Protein AF-A0A959VWS8-F1 (afdb_monomer_lite)

Foldseek 3Di:
DQLALQALLQDQAAPPDDPLLNVLSCVQNVDAFPDDQFQPNRVTDTPRGHRQLLGDPLDALLQQLDQQLPQPPVRDRRPPQDDNGGGSLLSRCVRGVDQEDEDAGQQNQQVVCVVVVHQQLQCLLVSCVSVCVSCVVSNHAYEYEQYAQADAPDNVCNVSRVVNSVNNRVSSVVSCVVVVGHYHDLRCLQCDPLADLSQCAPNRHAGDFPPCHNQGPDSNGDSVSNVRLCPQPPNRCSHSSVVVSVSVSVVSSVVVVVVD

Radius of gyration: 17.47 Å; chains: 1; bounding box: 43×46×44 Å

pLDDT: mean 89.31, std 10.95, range [35.38, 98.75]

Secondary structure (DSSP, 8-state):
-----TTTTTSPPPTTS-HHHHHHHHHHHHS--SSS-B-GGGSS--TTTB--TT--TT--TTGGGS-GGGS-TTS----TTS-TTS-HHHHHHHHH--SEEEE---HHHHHHHHHTT--TTTTHHHHHHHHHHHHHHTT-EEEEEPPPP---SSGGGHHHHHHHHHHHHHHHHHHHHHHT--EE-HHHHHSSTT-GGGGB-TTSSSBP-TT-TT----SS--HHHHHHTT--STTGGGSHHHHHHHHHHHHHHHHHHHT-

Sequence (260 aa):
MSANLYGLGCRPAPPELTPALNRVLRRFNSVRLRNPSGFPACGRSTSFSRRSAATKSGTWSSWSATPIAALGDQYWHPPEYCGIRETPLQCELRLIRPGFVFILAGTNDIDWDSSLGLSPGARAAERLRPVISQARSRGVVPVLSTIPPIHPADPERAGLFEEGVRRTNSRIFRLATERKVPLINLWRGLTGPGMINQGLSADGLHLGVAGAGEIMPSLDPDPSIFTLSTDFSAEALRHGANRRNLIFLKSLAVLDRASR

Structure (mmCIF, N/CA/C/O backbone):
data_AF-A0A959VWS8-F1
#
_entry.id   AF-A0A959VWS8-F1
#
loop_
_atom_site.group_PDB
_atom_site.id
_atom_site.type_symbol
_atom_site.label_atom_id
_atom_site.label_alt_id
_atom_site.label_comp_id
_atom_site.label_asym_id
_atom_site.label_entity_id
_atom_site.label_seq_id
_atom_site.pdbx_PDB_ins_code
_atom_site.Cartn_x
_atom_site.Cartn_y
_atom_site.Cartn_z
_atom_site.occupancy
_atom_site.B_iso_or_equiv
_atom_site.auth_seq_id
_atom_site.auth_comp_id
_atom_site.auth_asym_id
_atom_site.auth_atom_id
_atom_site.pdbx_PDB_model_num
ATOM 1 N N . MET A 1 1 ? 6.530 -5.927 -0.253 1.00 35.38 1 MET A N 1
ATOM 2 C CA . MET A 1 1 ? 6.883 -4.968 0.819 1.00 35.38 1 MET A CA 1
ATOM 3 C C . MET A 1 1 ? 5.802 -5.061 1.876 1.00 35.38 1 MET A C 1
ATOM 5 O O . MET A 1 1 ? 4.653 -5.280 1.498 1.00 35.38 1 MET A O 1
ATOM 9 N N . SER A 1 2 ? 6.115 -4.961 3.169 1.00 44.09 2 SER A N 1
ATOM 10 C CA . SER A 1 2 ? 5.030 -4.977 4.149 1.00 44.09 2 SER A CA 1
ATOM 11 C C . SER A 1 2 ? 4.289 -3.641 4.102 1.00 44.09 2 SER A C 1
ATOM 13 O O . SER A 1 2 ? 4.839 -2.618 4.466 1.00 44.09 2 SER A O 1
ATOM 15 N N . ALA A 1 3 ? 3.063 -3.605 3.574 1.00 51.62 3 ALA A N 1
ATOM 16 C CA . ALA A 1 3 ? 2.244 -2.389 3.481 1.00 51.62 3 ALA A CA 1
ATOM 17 C C . ALA A 1 3 ? 1.723 -1.940 4.862 1.00 51.62 3 ALA A C 1
ATOM 19 O O . ALA A 1 3 ? 0.569 -1.544 5.021 1.00 51.62 3 ALA A O 1
ATOM 20 N N . ASN A 1 4 ? 2.553 -2.043 5.892 1.00 65.12 4 ASN A N 1
ATOM 21 C CA . ASN A 1 4 ? 2.161 -1.783 7.259 1.00 65.12 4 ASN A CA 1
ATOM 22 C C . ASN A 1 4 ? 1.948 -0.280 7.435 1.00 65.12 4 ASN A C 1
ATOM 24 O O . ASN A 1 4 ? 2.666 0.550 6.878 1.00 65.12 4 ASN A O 1
ATOM 28 N N . LEU A 1 5 ? 0.887 0.092 8.143 1.00 75.50 5 LEU A N 1
ATOM 29 C CA . LEU A 1 5 ? 0.561 1.483 8.470 1.00 75.50 5 LEU A CA 1
ATOM 30 C C . LEU A 1 5 ? 1.348 1.876 9.719 1.00 75.50 5 LEU A C 1
ATOM 32 O O . LEU A 1 5 ? 0.757 2.196 10.746 1.00 75.50 5 LEU A O 1
ATOM 36 N N . TYR A 1 6 ? 2.672 1.730 9.613 1.00 69.00 6 TYR A N 1
ATOM 37 C CA . TYR A 1 6 ? 3.615 1.423 10.688 1.00 69.00 6 TYR A CA 1
ATOM 38 C C . TYR A 1 6 ? 3.293 2.094 12.035 1.00 69.00 6 TYR A C 1
ATOM 40 O O . TYR A 1 6 ? 3.277 1.413 13.052 1.00 69.00 6 TYR A O 1
ATOM 48 N N . GLY A 1 7 ? 2.961 3.383 12.075 1.00 76.19 7 GLY A N 1
ATOM 49 C CA . GLY A 1 7 ? 2.688 4.076 13.335 1.00 76.19 7 GLY A CA 1
ATOM 50 C C . GLY A 1 7 ? 1.269 4.066 13.899 1.00 76.19 7 GLY A C 1
ATOM 51 O O . GLY A 1 7 ? 1.112 4.270 15.103 1.00 76.19 7 GLY A O 1
ATOM 52 N N . LEU A 1 8 ? 0.225 3.846 13.088 1.00 86.12 8 LEU A N 1
ATOM 53 C CA . LEU A 1 8 ? -1.157 4.211 13.461 1.00 86.12 8 LEU A CA 1
ATOM 54 C C . LEU A 1 8 ? -1.669 3.502 14.734 1.00 86.12 8 LEU A C 1
ATOM 56 O O . LEU A 1 8 ? -2.507 4.045 15.447 1.00 86.12 8 LEU A O 1
ATOM 60 N N . GLY A 1 9 ? -1.175 2.300 15.039 1.00 81.81 9 GLY A N 1
ATOM 61 C CA . GLY A 1 9 ? -1.573 1.530 16.229 1.00 81.81 9 GLY A CA 1
ATOM 62 C C . GLY A 1 9 ? -0.535 1.482 17.340 1.00 81.81 9 GLY A C 1
ATOM 63 O O . GLY A 1 9 ? -0.796 0.893 18.385 1.00 81.81 9 GLY A O 1
ATOM 64 N N . CYS A 1 10 ? 0.642 2.049 17.096 1.00 82.44 10 CYS A N 1
ATOM 65 C CA . CYS A 1 10 ? 1.847 1.817 17.888 1.00 82.44 10 CYS A CA 1
ATOM 66 C C . CYS A 1 10 ? 2.205 2.997 18.785 1.00 82.44 10 CYS A C 1
ATOM 68 O O . CYS A 1 10 ? 2.905 2.831 19.782 1.00 82.44 10 CYS A O 1
ATOM 70 N N . ARG A 1 11 ? 1.723 4.190 18.432 1.00 83.56 11 ARG A N 1
ATOM 71 C CA . ARG A 1 11 ? 1.971 5.439 19.148 1.00 83.56 11 ARG A CA 1
ATOM 72 C C . ARG A 1 11 ? 0.650 6.157 19.441 1.00 83.56 11 ARG A C 1
ATOM 74 O O . ARG A 1 11 ? -0.373 5.826 18.831 1.00 83.56 11 ARG A O 1
ATOM 81 N N . PRO A 1 12 ? 0.633 7.105 20.395 1.00 82.69 12 PRO A N 1
ATOM 82 C CA . PRO A 1 12 ? -0.505 7.995 20.582 1.00 82.69 12 PRO A CA 1
ATOM 83 C C . PRO A 1 12 ? -0.904 8.683 19.274 1.00 82.69 12 PRO A C 1
ATOM 85 O O . PRO A 1 12 ? -0.083 8.867 18.378 1.00 82.69 12 PRO A O 1
ATOM 88 N N . ALA A 1 13 ? -2.177 9.067 19.177 1.00 83.12 13 ALA A N 1
ATOM 89 C CA . ALA A 1 13 ? -2.673 9.791 18.017 1.00 83.12 13 ALA A CA 1
ATOM 90 C C . ALA A 1 13 ? -1.871 11.095 17.817 1.00 83.12 13 ALA A C 1
ATOM 92 O O . ALA A 1 13 ? -1.727 11.8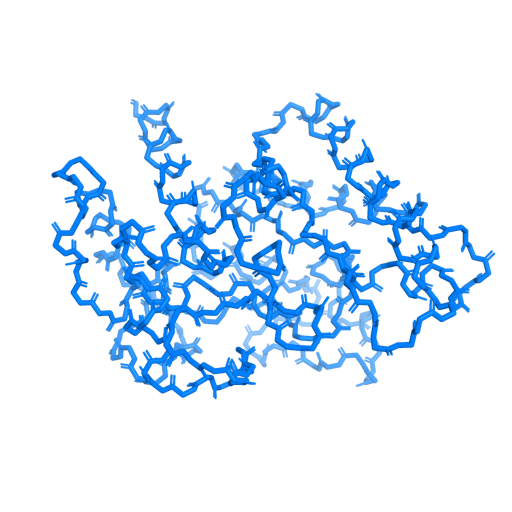43 18.787 1.00 83.12 13 ALA A O 1
ATOM 93 N N . PRO A 1 14 ? -1.400 11.384 16.592 1.00 85.12 14 PRO A N 1
ATOM 94 C CA . PRO A 1 14 ? -0.702 12.628 16.289 1.00 85.12 14 PRO A CA 1
ATOM 95 C C . PRO A 1 14 ? -1.570 13.850 16.619 1.00 85.12 14 PRO A C 1
ATOM 97 O O . PRO A 1 14 ? -2.785 13.806 16.369 1.00 85.12 14 PRO A O 1
ATOM 100 N N . PRO A 1 15 ? -0.990 14.929 17.170 1.00 87.69 15 PRO A N 1
ATOM 101 C CA . PRO A 1 15 ? -1.739 16.124 17.554 1.00 87.69 15 PRO A CA 1
ATOM 102 C C . PRO A 1 15 ? -2.399 16.831 16.359 1.00 87.69 15 PRO A C 1
ATOM 104 O O . PRO A 1 15 ? -3.416 17.498 16.528 1.00 87.69 15 PRO A O 1
ATOM 107 N N . GLU A 1 16 ? -1.889 16.637 15.142 1.00 92.56 16 GLU A N 1
ATOM 108 C CA . GLU A 1 16 ? -2.421 17.217 13.904 1.00 92.56 16 GLU A CA 1
ATOM 109 C C . GLU A 1 16 ? -3.715 16.532 13.430 1.00 92.56 16 GLU A C 1
ATOM 111 O O . GLU A 1 16 ? -4.382 17.003 12.501 1.00 92.56 16 GLU A O 1
ATOM 116 N N . LEU A 1 17 ? -4.101 15.398 14.032 1.00 92.62 17 LEU A N 1
ATOM 117 C CA . LEU A 1 17 ? -5.342 14.726 13.671 1.00 92.62 17 LEU A CA 1
ATOM 118 C C . LEU A 1 17 ? -6.563 15.506 14.145 1.00 92.62 17 LEU A C 1
ATOM 120 O O . LEU A 1 17 ? -6.756 15.775 15.330 1.00 92.62 17 LEU A O 1
ATOM 124 N N . THR A 1 18 ? -7.495 15.728 13.218 1.00 94.44 18 THR A N 1
ATOM 125 C CA . THR A 1 18 ? -8.809 16.262 13.573 1.00 94.44 18 THR A CA 1
ATOM 126 C C . THR A 1 18 ? -9.521 15.342 14.577 1.00 94.44 18 THR A C 1
ATOM 128 O O . THR A 1 18 ? -9.349 14.114 14.532 1.00 94.44 18 THR A O 1
ATOM 131 N N . PRO A 1 19 ? -10.410 15.880 15.435 1.00 94.75 19 PRO A N 1
ATOM 132 C CA . PRO A 1 19 ? -11.160 15.067 16.393 1.00 94.75 19 PRO A CA 1
ATOM 133 C C . PRO A 1 19 ? -11.917 13.898 15.746 1.00 94.75 19 PRO A C 1
ATOM 135 O O . PRO A 1 19 ? -12.037 12.826 16.340 1.00 94.75 19 PRO A O 1
ATOM 138 N N . ALA A 1 20 ? -12.403 14.077 14.513 1.00 93.19 20 ALA A N 1
ATOM 139 C CA . ALA A 1 20 ? -13.095 13.035 13.760 1.00 93.19 20 ALA A CA 1
ATOM 140 C C . ALA A 1 20 ? -12.170 11.872 13.368 1.00 93.19 20 ALA A C 1
ATOM 142 O O . ALA A 1 20 ? -12.524 10.716 13.603 1.00 93.19 20 ALA A O 1
ATOM 143 N N . LEU A 1 21 ? -10.983 12.158 12.822 1.00 95.19 21 LEU A N 1
ATOM 144 C CA . LEU A 1 21 ? -10.019 11.117 12.449 1.00 95.19 21 LEU A CA 1
ATOM 145 C C . LEU A 1 21 ? -9.450 10.413 13.682 1.00 95.19 21 LEU A C 1
ATOM 147 O O . LEU A 1 21 ? -9.314 9.192 13.682 1.00 95.19 21 LEU A O 1
ATOM 151 N N . ASN A 1 22 ? -9.206 11.157 14.763 1.00 94.19 22 ASN A N 1
ATOM 152 C CA . ASN A 1 22 ? -8.741 10.588 16.024 1.00 94.19 22 ASN A CA 1
ATOM 153 C C . ASN A 1 22 ? -9.777 9.612 16.629 1.00 94.19 22 ASN A C 1
ATOM 155 O O . ASN A 1 22 ? -9.418 8.547 17.127 1.00 94.19 22 ASN A O 1
ATOM 159 N N . ARG A 1 23 ? -11.086 9.897 16.519 1.00 93.75 23 ARG A N 1
ATOM 160 C CA . ARG A 1 23 ? -12.138 8.937 16.920 1.00 93.75 23 ARG A CA 1
ATOM 161 C C . ARG A 1 23 ? -12.096 7.641 16.108 1.00 93.75 23 ARG A C 1
ATOM 163 O O . ARG A 1 23 ? -12.226 6.569 16.695 1.00 93.75 23 ARG A O 1
ATOM 170 N N . VAL A 1 24 ? -11.907 7.728 14.789 1.00 93.81 24 VAL A N 1
ATOM 171 C CA . VAL A 1 24 ? -11.783 6.546 13.914 1.00 93.81 24 VAL A CA 1
ATOM 172 C C . VAL A 1 24 ? -10.551 5.734 14.299 1.00 93.81 24 VAL A C 1
ATOM 174 O O . VAL A 1 24 ? -10.660 4.529 14.521 1.00 93.81 24 VAL A O 1
ATOM 177 N N . LEU A 1 25 ? -9.405 6.397 14.470 1.00 92.31 25 LEU A N 1
ATOM 178 C CA . LEU A 1 25 ? -8.166 5.758 14.904 1.00 92.31 25 LEU A CA 1
ATOM 179 C C . LEU A 1 25 ? -8.364 4.992 16.219 1.00 92.31 25 LEU A C 1
ATOM 181 O O . LEU A 1 25 ? -8.101 3.793 16.278 1.00 92.31 25 LEU A O 1
ATOM 185 N N . ARG A 1 26 ? -8.917 5.648 17.249 1.00 91.88 26 ARG A N 1
ATOM 186 C CA . ARG A 1 26 ? -9.190 5.014 18.549 1.00 91.88 26 ARG A CA 1
ATOM 187 C C . ARG A 1 26 ? -10.141 3.826 18.445 1.00 91.88 26 ARG A C 1
ATOM 189 O O . ARG A 1 26 ? -9.890 2.813 19.089 1.00 91.88 26 ARG A O 1
ATOM 196 N N . ARG A 1 27 ? -11.203 3.925 17.639 1.00 91.31 27 ARG A N 1
ATOM 197 C CA . ARG A 1 27 ? -12.171 2.833 17.443 1.00 91.31 27 ARG A CA 1
ATOM 198 C C . ARG A 1 27 ? -11.506 1.585 16.862 1.00 91.31 27 ARG A C 1
ATOM 200 O O . ARG A 1 27 ? -11.693 0.497 17.388 1.00 91.31 27 ARG A O 1
ATOM 207 N N . PHE A 1 28 ? -10.732 1.724 15.788 1.00 90.50 28 PHE A N 1
ATOM 208 C CA . PHE A 1 28 ? -10.085 0.567 15.155 1.00 90.50 28 PHE A CA 1
ATOM 209 C C . PHE A 1 28 ? -8.870 0.056 15.947 1.00 90.50 28 PHE A C 1
ATOM 211 O O . PHE A 1 28 ? -8.494 -1.109 15.799 1.00 90.50 28 PHE A O 1
ATOM 218 N N . ASN A 1 29 ? -8.294 0.891 16.819 1.00 88.44 29 ASN A N 1
ATOM 219 C CA . ASN A 1 29 ? -7.209 0.508 17.723 1.00 88.44 29 ASN A CA 1
ATOM 220 C C . ASN A 1 29 ? -7.696 -0.105 19.056 1.00 88.44 29 ASN A C 1
ATOM 222 O O . ASN A 1 29 ? -6.900 -0.707 19.771 1.00 88.44 29 ASN A O 1
ATOM 226 N N . SER A 1 30 ? -8.979 0.025 19.421 1.00 88.62 30 SER A N 1
ATOM 227 C CA . SER A 1 30 ? -9.509 -0.540 20.675 1.00 88.62 30 SER A CA 1
ATOM 228 C C . SER A 1 30 ? -9.792 -2.044 20.592 1.00 88.62 30 SER A C 1
ATOM 230 O O . SER A 1 30 ? -9.821 -2.723 21.621 1.00 88.62 30 SER A O 1
ATOM 232 N N . VAL A 1 31 ? -9.961 -2.580 19.380 1.00 87.19 31 VAL A N 1
ATOM 233 C CA . VAL A 1 31 ? -10.186 -4.010 19.148 1.00 87.19 31 VAL A CA 1
ATOM 234 C C . VAL A 1 31 ? -8.867 -4.766 19.294 1.00 87.19 31 VAL A C 1
ATOM 236 O O . VAL A 1 31 ? -7.977 -4.668 18.447 1.00 87.19 31 VAL A O 1
ATOM 239 N N . ARG A 1 32 ? -8.749 -5.547 20.373 1.00 82.56 32 ARG A N 1
ATOM 240 C CA . ARG A 1 32 ? -7.619 -6.459 20.586 1.00 82.56 32 ARG A CA 1
ATOM 241 C C . ARG A 1 32 ? -7.792 -7.704 19.723 1.00 82.56 32 ARG A C 1
ATOM 243 O O . ARG A 1 32 ? -8.800 -8.398 19.838 1.00 82.56 32 ARG A O 1
ATOM 250 N N . LEU A 1 33 ? -6.795 -8.001 18.897 1.00 82.50 33 LEU A N 1
ATOM 251 C CA . LEU A 1 33 ? -6.781 -9.193 18.053 1.00 82.50 33 LEU A CA 1
ATOM 252 C C . LEU A 1 33 ? -5.963 -10.299 18.735 1.00 82.50 33 LEU A C 1
ATOM 254 O O . LEU A 1 33 ? -4.868 -10.055 19.240 1.00 82.50 33 LEU A O 1
ATOM 258 N N . ARG A 1 34 ? -6.504 -11.522 18.774 1.00 67.25 34 ARG A N 1
ATOM 259 C CA . ARG A 1 34 ? -5.834 -12.702 19.344 1.00 67.25 34 ARG A CA 1
ATOM 260 C C . ARG A 1 34 ? -4.959 -13.365 18.268 1.00 67.25 34 ARG A C 1
ATOM 262 O O . ARG A 1 34 ? -5.485 -14.177 17.522 1.00 67.25 34 ARG A O 1
ATOM 269 N N . ASN A 1 35 ? -3.685 -12.969 18.143 1.00 57.50 35 ASN A N 1
ATOM 270 C CA . ASN A 1 35 ? -2.548 -13.772 17.633 1.00 57.50 35 ASN A CA 1
ATOM 271 C C . ASN A 1 35 ? -1.265 -12.923 17.441 1.00 57.50 35 ASN A C 1
ATOM 273 O O . ASN A 1 35 ? -1.359 -11.701 17.284 1.00 57.50 35 ASN A O 1
ATOM 277 N N . PRO A 1 36 ? -0.065 -13.549 17.482 1.00 56.09 36 PRO A N 1
ATOM 278 C CA . PRO A 1 36 ? 1.136 -12.948 18.079 1.00 56.09 36 PRO A CA 1
ATOM 279 C C . PRO A 1 36 ? 2.084 -12.211 17.129 1.00 56.09 36 PRO A C 1
ATOM 281 O O . PRO A 1 36 ? 3.072 -11.652 17.592 1.00 56.09 36 PRO A O 1
ATOM 284 N N . SER A 1 37 ? 1.820 -12.140 15.826 1.00 65.19 37 SER A N 1
ATOM 285 C CA . SER A 1 37 ? 2.705 -11.403 14.908 1.00 65.19 37 SER A CA 1
ATOM 286 C C . SER A 1 37 ? 2.392 -9.901 14.923 1.00 65.19 37 SER A C 1
ATOM 288 O O . SER A 1 37 ? 2.120 -9.280 13.904 1.00 65.19 37 SER A O 1
ATOM 290 N N . GLY A 1 38 ? 2.399 -9.302 16.115 1.00 72.06 38 GLY A N 1
ATOM 291 C CA . GLY A 1 38 ? 2.445 -7.855 16.286 1.00 72.06 38 GLY A CA 1
ATOM 292 C C . GLY A 1 38 ? 3.839 -7.314 15.981 1.00 72.06 38 GLY A C 1
ATOM 293 O O . GLY A 1 38 ? 4.826 -8.050 15.951 1.00 72.06 38 GLY A O 1
ATOM 294 N N . PHE A 1 39 ? 3.946 -6.011 15.775 1.00 75.00 39 PHE A N 1
ATOM 295 C CA . PHE A 1 39 ? 5.240 -5.350 15.908 1.00 75.00 39 PHE A CA 1
ATOM 296 C C . PHE A 1 39 ? 5.613 -5.291 17.398 1.00 75.00 39 PHE A C 1
ATOM 298 O O . PHE A 1 39 ? 4.841 -4.706 18.165 1.00 75.00 39 PHE A O 1
ATOM 305 N N . PRO A 1 40 ? 6.760 -5.859 17.831 1.00 73.69 40 PRO A N 1
ATOM 306 C CA . PRO A 1 40 ? 7.126 -5.906 19.250 1.00 73.69 40 PRO A CA 1
ATOM 307 C C . PRO A 1 40 ? 7.068 -4.537 19.939 1.00 73.69 40 PRO A C 1
ATOM 309 O O . PRO A 1 40 ? 6.546 -4.412 21.044 1.00 73.69 40 PRO A O 1
ATOM 312 N N . ALA A 1 41 ? 7.493 -3.481 19.240 1.00 76.25 41 ALA A N 1
ATOM 313 C CA . ALA A 1 41 ? 7.509 -2.118 19.764 1.00 76.25 41 ALA A CA 1
ATOM 314 C C . ALA A 1 41 ? 6.119 -1.492 20.008 1.00 76.25 41 ALA A C 1
ATOM 316 O O . ALA A 1 41 ? 6.035 -0.429 20.616 1.00 76.25 41 ALA A O 1
ATOM 317 N N . CYS A 1 42 ? 5.030 -2.108 19.535 1.00 79.19 42 CYS A N 1
ATOM 318 C CA . CYS A 1 42 ? 3.680 -1.543 19.634 1.00 79.19 42 CYS A CA 1
ATOM 319 C C . CYS A 1 42 ? 2.910 -2.022 20.873 1.00 79.19 42 CYS A C 1
ATOM 321 O O . CYS A 1 42 ? 1.817 -1.525 21.138 1.00 79.19 42 CYS A O 1
ATOM 323 N N . GLY A 1 43 ? 3.440 -3.003 21.619 1.00 75.31 43 GLY A N 1
ATOM 324 C CA . GLY A 1 43 ? 2.897 -3.515 22.888 1.00 75.31 43 GLY A CA 1
ATOM 325 C C . GLY A 1 43 ? 1.516 -4.194 22.825 1.00 75.31 43 GLY A C 1
ATOM 326 O O . GLY A 1 43 ? 1.151 -4.940 23.732 1.00 75.31 43 GLY A O 1
ATOM 327 N N . ARG A 1 44 ? 0.720 -3.957 21.775 1.00 79.25 44 ARG A N 1
ATOM 328 C CA . ARG A 1 44 ? -0.611 -4.532 21.537 1.00 79.25 44 ARG A CA 1
ATOM 329 C C . ARG A 1 44 ? -0.798 -4.815 20.052 1.00 79.25 44 ARG A C 1
ATOM 331 O O . ARG A 1 44 ? -0.404 -4.002 19.222 1.00 79.25 44 ARG A O 1
ATOM 338 N N . SER A 1 45 ? -1.457 -5.927 19.728 1.00 83.38 45 SER A N 1
ATOM 339 C CA . SER A 1 45 ? -1.844 -6.293 18.358 1.00 83.38 45 SER A CA 1
ATOM 340 C C . SER A 1 45 ? -3.269 -5.813 18.054 1.00 83.38 45 SER A C 1
ATOM 342 O O . SER A 1 45 ? -4.233 -6.233 18.704 1.00 83.38 45 SER A O 1
ATOM 344 N N . THR A 1 46 ? -3.397 -4.902 17.091 1.00 87.31 46 THR A N 1
ATOM 345 C CA . THR A 1 46 ? -4.656 -4.272 16.660 1.00 87.31 46 THR A CA 1
ATOM 346 C C . THR A 1 46 ? -4.751 -4.262 15.135 1.00 87.31 46 THR A C 1
ATOM 348 O O . THR A 1 46 ? -3.894 -4.808 14.437 1.00 87.31 46 THR A O 1
ATOM 351 N N . SER A 1 47 ? -5.776 -3.613 14.576 1.00 86.62 47 SER A N 1
ATOM 352 C CA . SER A 1 47 ? -5.885 -3.451 13.121 1.00 86.62 47 SER A CA 1
ATOM 353 C C . SER A 1 47 ? -4.729 -2.667 12.485 1.00 86.62 47 SER A C 1
ATOM 355 O O . SER A 1 47 ? -4.544 -2.754 11.274 1.00 86.62 47 SER A O 1
ATOM 357 N N . PHE A 1 48 ? -3.954 -1.926 13.283 1.00 87.06 48 PHE A N 1
ATOM 358 C CA . PHE A 1 48 ? -2.872 -1.061 12.810 1.00 87.06 48 PHE A CA 1
ATOM 359 C C . PHE A 1 48 ? -1.467 -1.520 13.212 1.00 87.06 48 PHE A C 1
ATOM 361 O O . PHE A 1 48 ? -0.495 -1.035 12.644 1.00 87.06 48 PHE A O 1
ATOM 368 N N . SER A 1 49 ? -1.344 -2.425 14.182 1.00 83.00 49 SER A N 1
ATOM 369 C CA . SER A 1 49 ? -0.057 -2.828 14.772 1.00 83.00 49 SER A CA 1
ATOM 370 C C . SER A 1 49 ? 0.276 -4.314 14.582 1.00 83.00 49 SER A C 1
ATOM 372 O O . SER A 1 49 ? 1.216 -4.824 15.199 1.00 83.00 49 SER A O 1
ATOM 374 N N . ARG A 1 50 ? -0.481 -5.018 13.730 1.00 83.00 50 ARG A N 1
ATOM 375 C CA . ARG A 1 50 ? -0.226 -6.417 13.360 1.00 83.00 50 ARG A CA 1
ATOM 376 C C . ARG A 1 50 ? 0.542 -6.522 12.042 1.00 83.00 50 ARG A C 1
ATOM 378 O O . ARG A 1 50 ? 0.356 -5.712 11.136 1.00 83.00 50 ARG A O 1
ATOM 385 N N . ARG A 1 51 ? 1.300 -7.602 11.897 1.00 82.94 51 ARG A N 1
ATOM 386 C CA . ARG A 1 51 ? 1.828 -8.094 10.625 1.00 82.94 51 ARG A CA 1
ATOM 387 C C . ARG A 1 51 ? 0.767 -8.986 9.997 1.00 82.94 51 ARG A C 1
ATOM 389 O O . ARG A 1 51 ? 0.455 -10.049 10.520 1.00 82.94 51 ARG A O 1
ATOM 396 N N . SER A 1 52 ? 0.174 -8.508 8.911 1.00 86.62 52 SER A N 1
ATOM 397 C CA . SER A 1 52 ? -0.825 -9.268 8.156 1.00 86.62 52 SER A CA 1
ATOM 398 C C . SER A 1 52 ? -0.217 -10.563 7.614 1.00 86.62 52 SER A C 1
ATOM 400 O O . SER A 1 52 ? 0.820 -10.511 6.950 1.00 86.62 52 SER A O 1
ATOM 402 N N . ALA A 1 53 ? -0.887 -11.699 7.824 1.00 87.25 53 ALA A N 1
ATOM 403 C CA . ALA A 1 53 ? -0.501 -12.973 7.213 1.00 87.25 53 ALA A CA 1
ATOM 404 C C . ALA A 1 53 ? -0.560 -12.903 5.678 1.00 87.25 53 ALA A C 1
ATOM 406 O O . ALA A 1 53 ? 0.188 -13.587 4.987 1.00 87.25 53 ALA A O 1
ATOM 407 N N . ALA A 1 54 ? -1.398 -12.011 5.142 1.00 89.69 54 ALA A N 1
ATOM 408 C CA . ALA A 1 54 ? -1.571 -11.769 3.714 1.00 89.69 54 ALA A CA 1
ATOM 409 C C . ALA A 1 54 ? -0.527 -10.813 3.106 1.00 89.69 54 ALA A C 1
ATOM 411 O O . ALA A 1 54 ? -0.650 -10.439 1.940 1.00 89.69 54 ALA A O 1
ATOM 412 N N . THR A 1 55 ? 0.488 -10.405 3.873 1.00 85.94 55 THR A N 1
ATOM 413 C CA . THR A 1 55 ? 1.476 -9.414 3.444 1.00 85.94 55 THR A CA 1
ATOM 414 C C . THR A 1 55 ? 2.900 -9.933 3.640 1.00 85.94 55 THR A C 1
ATOM 416 O O . THR A 1 55 ? 3.326 -10.202 4.760 1.00 85.94 55 THR A O 1
ATOM 419 N N . LYS A 1 56 ? 3.689 -9.971 2.560 1.00 83.06 56 LYS A N 1
ATOM 420 C CA . LYS A 1 56 ? 5.098 -10.389 2.588 1.00 83.06 56 LYS A CA 1
ATOM 421 C C . LYS A 1 56 ? 5.974 -9.456 1.743 1.00 83.06 56 LYS A C 1
ATOM 423 O O . LYS A 1 56 ? 5.521 -8.816 0.790 1.00 83.06 56 LYS A O 1
ATOM 428 N N . SER A 1 57 ? 7.242 -9.294 2.131 1.00 80.44 57 SER A N 1
ATOM 429 C CA . SER A 1 57 ? 8.195 -8.553 1.297 1.00 80.44 57 SER A CA 1
ATOM 430 C C . SER A 1 57 ? 8.600 -9.352 0.057 1.00 80.44 57 SER A C 1
ATOM 432 O O . SER A 1 57 ? 8.623 -10.574 0.111 1.00 80.44 57 SER A O 1
ATOM 434 N N . GLY A 1 58 ? 8.879 -8.669 -1.056 1.00 82.25 58 GLY A N 1
ATOM 435 C CA . GLY A 1 58 ? 9.320 -9.313 -2.302 1.00 82.25 58 GLY A CA 1
ATOM 436 C C . GLY A 1 58 ? 8.287 -10.165 -3.058 1.00 82.25 58 GLY A C 1
ATOM 437 O O . GLY A 1 58 ? 8.608 -10.671 -4.122 1.00 82.25 58 GLY A O 1
ATOM 438 N N . THR A 1 59 ? 7.053 -10.320 -2.571 1.00 87.38 59 THR A N 1
ATOM 439 C CA . THR A 1 59 ? 6.045 -11.155 -3.247 1.00 87.38 59 THR A CA 1
ATOM 440 C C . THR A 1 59 ? 5.222 -10.380 -4.278 1.00 87.38 59 THR A C 1
ATOM 442 O O . THR A 1 59 ? 5.114 -9.152 -4.220 1.00 87.38 59 THR A O 1
ATOM 445 N N . TRP A 1 60 ? 4.654 -11.101 -5.241 1.00 90.56 60 TRP A 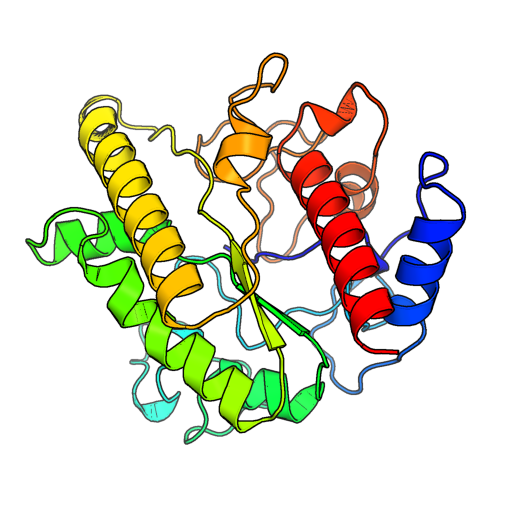N 1
ATOM 446 C CA . TRP A 1 60 ? 3.772 -10.583 -6.292 1.00 90.56 60 TRP A CA 1
ATOM 447 C C . TRP A 1 60 ? 2.298 -10.554 -5.857 1.00 90.56 60 TRP A C 1
ATOM 449 O O . TRP A 1 60 ? 1.915 -11.173 -4.861 1.00 90.56 60 TRP A O 1
ATOM 459 N N . SER A 1 61 ? 1.435 -9.872 -6.618 1.00 92.50 61 SER A N 1
ATOM 460 C CA . SER A 1 61 ? 0.039 -9.617 -6.218 1.00 92.50 61 SER A CA 1
ATOM 461 C C . SER A 1 61 ? -0.796 -10.873 -5.953 1.00 92.50 61 SER A C 1
ATOM 463 O O . SER A 1 61 ? -1.615 -10.879 -5.032 1.00 92.50 61 SER A O 1
ATOM 465 N N . SER A 1 62 ? -0.599 -11.945 -6.728 1.00 92.12 62 SER A N 1
ATOM 466 C CA . SER A 1 62 ? -1.352 -13.194 -6.542 1.00 92.12 62 SER A CA 1
ATOM 467 C C . SER A 1 62 ? -0.898 -14.030 -5.343 1.00 92.12 62 SER A C 1
ATOM 469 O O . SER A 1 62 ? -1.674 -14.876 -4.916 1.00 92.12 62 SER A O 1
ATOM 471 N N . TRP A 1 63 ? 0.274 -13.772 -4.741 1.00 92.56 63 TRP A N 1
ATOM 472 C CA . TRP A 1 63 ? 0.805 -14.566 -3.620 1.00 92.56 63 TRP A CA 1
ATOM 473 C C . TRP A 1 63 ? -0.203 -14.715 -2.475 1.00 92.56 63 TRP A C 1
ATOM 475 O O . TRP A 1 63 ? -0.449 -15.818 -1.999 1.00 92.56 63 TRP A O 1
ATOM 485 N N . SER A 1 64 ? -0.865 -13.618 -2.091 1.00 92.12 64 SER A N 1
ATOM 486 C CA . SER A 1 64 ? -1.851 -13.621 -0.998 1.00 92.12 64 SER A CA 1
ATOM 487 C C . SER A 1 64 ? -3.082 -14.492 -1.279 1.00 92.12 64 SER A C 1
ATOM 489 O O . SER A 1 64 ? -3.759 -14.921 -0.348 1.00 92.12 64 SER A O 1
ATOM 491 N N . ALA A 1 65 ? -3.366 -14.762 -2.554 1.00 94.19 65 ALA A N 1
ATOM 492 C CA . ALA A 1 65 ? -4.504 -15.543 -3.016 1.00 94.19 65 ALA A CA 1
ATOM 493 C C . ALA A 1 65 ? -4.120 -16.948 -3.513 1.00 94.19 65 ALA A C 1
ATOM 495 O O . ALA A 1 65 ? -5.022 -17.702 -3.884 1.00 94.19 65 ALA A O 1
ATOM 496 N N . THR A 1 66 ? -2.835 -17.309 -3.510 1.00 91.94 66 THR A N 1
ATOM 497 C CA . THR A 1 66 ? -2.356 -18.652 -3.855 1.00 91.94 66 THR A CA 1
ATOM 498 C C . THR A 1 66 ? -2.435 -19.559 -2.622 1.00 91.94 66 THR A C 1
ATOM 500 O O . THR A 1 66 ? -2.030 -19.129 -1.539 1.00 91.94 66 THR A O 1
ATOM 503 N N . PRO A 1 67 ? -2.970 -20.793 -2.733 1.00 91.12 67 PRO A N 1
ATOM 504 C CA . PRO A 1 67 ? -2.972 -21.741 -1.622 1.00 91.12 67 PRO A CA 1
ATOM 505 C C . PRO A 1 67 ? -1.559 -21.999 -1.113 1.00 91.12 67 PRO A C 1
ATOM 507 O O . PRO A 1 67 ? -0.632 -22.115 -1.910 1.00 91.12 67 PRO A O 1
ATOM 510 N N . ILE A 1 68 ? -1.404 -22.134 0.200 1.00 89.00 68 ILE A N 1
ATOM 511 C CA . ILE A 1 68 ? -0.095 -22.300 0.836 1.00 89.00 68 ILE A CA 1
ATOM 512 C C . ILE A 1 68 ? 0.643 -23.531 0.299 1.00 89.00 68 ILE A C 1
ATOM 514 O O . ILE A 1 68 ? 1.814 -23.429 -0.036 1.00 89.00 68 ILE A O 1
ATOM 518 N N . ALA A 1 69 ? -0.051 -24.653 0.107 1.00 87.75 69 ALA A N 1
ATOM 519 C CA . ALA A 1 69 ? 0.518 -25.863 -0.491 1.00 87.75 69 ALA A CA 1
ATOM 520 C C . ALA A 1 69 ? 0.965 -25.701 -1.961 1.00 87.75 69 ALA A C 1
ATOM 522 O O . ALA A 1 69 ? 1.661 -26.565 -2.481 1.00 87.75 69 ALA A O 1
ATOM 523 N N . ALA A 1 70 ? 0.541 -24.633 -2.644 1.00 88.12 70 ALA A N 1
ATOM 524 C CA . ALA A 1 70 ? 0.959 -24.298 -4.008 1.00 88.12 70 ALA A CA 1
ATOM 525 C C . ALA A 1 70 ? 2.042 -23.204 -4.045 1.00 88.12 70 ALA A C 1
ATOM 527 O O . ALA A 1 70 ? 2.544 -22.865 -5.118 1.00 88.12 70 ALA A O 1
ATOM 528 N N . LEU A 1 71 ? 2.397 -22.629 -2.892 1.00 84.81 71 LEU A N 1
ATOM 529 C CA . LEU A 1 71 ? 3.582 -21.797 -2.754 1.00 84.81 71 LEU A CA 1
ATOM 530 C C . LEU A 1 71 ? 4.775 -22.749 -2.604 1.00 84.81 71 LEU A C 1
ATOM 532 O O . LEU A 1 71 ? 4.878 -23.447 -1.603 1.00 84.81 71 LEU A O 1
ATOM 536 N N . GLY A 1 72 ? 5.644 -22.821 -3.616 1.00 70.69 72 GLY A N 1
ATOM 537 C CA . GLY A 1 72 ? 6.887 -23.596 -3.513 1.00 70.69 72 GLY A CA 1
ATOM 538 C C . GLY A 1 72 ? 7.784 -23.099 -2.371 1.00 70.69 72 GLY A C 1
ATOM 539 O O . GLY A 1 72 ? 7.658 -21.949 -1.949 1.00 70.69 72 GLY A O 1
ATOM 540 N N . ASP A 1 73 ? 8.717 -23.935 -1.910 1.00 66.44 73 ASP A N 1
ATOM 541 C CA . ASP A 1 73 ? 9.595 -23.640 -0.761 1.00 66.44 73 ASP A CA 1
ATOM 542 C C . ASP A 1 73 ? 10.425 -22.358 -0.952 1.00 66.44 73 ASP A C 1
ATOM 544 O O . ASP A 1 73 ? 10.690 -21.624 0.001 1.00 66.44 73 ASP A O 1
ATOM 548 N N . GLN A 1 74 ? 10.754 -22.011 -2.205 1.00 58.50 74 GLN A N 1
ATOM 549 C CA . GLN A 1 74 ? 11.425 -20.749 -2.541 1.00 58.50 74 GLN A CA 1
ATOM 550 C C . GLN A 1 74 ? 10.574 -19.487 -2.288 1.00 58.50 74 GLN A C 1
ATOM 552 O O . GLN A 1 74 ? 11.084 -18.367 -2.349 1.00 58.50 74 GLN A O 1
ATOM 557 N N . TYR A 1 75 ? 9.272 -19.632 -2.024 1.00 59.44 75 TYR A N 1
ATOM 558 C CA . TYR A 1 75 ? 8.316 -18.535 -1.883 1.00 59.44 75 TYR A CA 1
ATOM 559 C C . TYR A 1 75 ? 7.834 -18.393 -0.442 1.00 59.44 75 TYR A C 1
ATOM 561 O O . TYR A 1 75 ? 6.643 -18.485 -0.165 1.00 59.44 75 TYR A O 1
ATOM 569 N N . TRP A 1 76 ? 8.796 -18.109 0.443 1.00 65.56 76 TRP A N 1
ATOM 570 C CA . TRP A 1 76 ? 8.649 -17.654 1.829 1.00 65.56 76 TRP A CA 1
ATOM 571 C C . TRP A 1 76 ? 7.435 -18.218 2.570 1.00 65.56 76 TRP A C 1
ATOM 573 O O . TRP A 1 76 ? 6.344 -17.643 2.492 1.00 65.56 76 TRP A O 1
ATOM 583 N N . HIS A 1 77 ? 7.664 -19.274 3.355 1.00 61.84 77 HIS A N 1
ATOM 584 C CA . HIS A 1 77 ? 6.623 -19.941 4.128 1.00 61.84 77 HIS A CA 1
ATOM 585 C C . HIS A 1 77 ? 5.680 -18.933 4.824 1.00 61.84 77 HIS A C 1
ATOM 587 O O . HIS A 1 77 ? 6.141 -18.022 5.530 1.00 61.84 77 HIS A O 1
ATOM 593 N N . PRO A 1 78 ? 4.362 -19.047 4.586 1.00 65.06 78 PRO A N 1
ATOM 594 C CA . PRO A 1 78 ? 3.353 -18.277 5.302 1.00 65.06 78 PRO A CA 1
ATOM 595 C C . PRO A 1 78 ? 3.441 -18.603 6.797 1.00 65.06 78 PRO A C 1
ATOM 597 O O . PRO A 1 78 ? 4.020 -19.627 7.165 1.00 65.06 78 PRO A O 1
ATOM 600 N N . PRO A 1 79 ? 2.887 -17.756 7.678 1.00 71.31 79 PRO A N 1
ATOM 601 C CA . PRO A 1 79 ? 3.006 -17.995 9.108 1.00 71.31 79 PRO A CA 1
ATOM 602 C C . PRO A 1 79 ? 2.496 -19.391 9.496 1.00 71.31 79 PRO A C 1
ATOM 604 O O . PRO A 1 79 ? 1.441 -19.802 9.021 1.00 71.31 79 PRO A O 1
ATOM 607 N N . GLU A 1 80 ? 3.206 -20.091 10.386 1.00 76.94 80 GLU A N 1
ATOM 608 C CA . GLU A 1 80 ? 2.926 -21.492 10.773 1.00 76.94 80 GLU A CA 1
ATOM 609 C C . GLU A 1 80 ? 1.500 -21.722 11.302 1.00 76.94 80 GLU A C 1
ATOM 611 O O . GLU A 1 80 ? 0.966 -22.825 11.251 1.00 76.94 80 GLU A O 1
ATOM 616 N N . TYR A 1 81 ? 0.848 -20.663 11.785 1.00 83.00 81 TYR A N 1
ATOM 617 C CA . TYR A 1 81 ? -0.543 -20.687 12.236 1.00 83.00 81 TYR A CA 1
ATOM 618 C C . TYR A 1 81 ? -1.578 -20.684 11.093 1.00 83.00 81 TYR A C 1
ATOM 620 O O . TYR A 1 81 ? -2.789 -20.673 11.357 1.00 83.00 81 TYR A O 1
ATOM 628 N N . CYS A 1 82 ? -1.126 -20.637 9.838 1.00 87.38 82 CYS A N 1
ATOM 629 C CA . CYS A 1 82 ? -1.965 -20.757 8.659 1.00 87.38 82 CYS A CA 1
ATOM 630 C C . CYS A 1 82 ? -1.981 -22.204 8.143 1.00 87.38 82 CYS A C 1
ATOM 632 O O . CYS A 1 82 ? -0.943 -22.841 7.988 1.00 87.38 82 CYS A O 1
ATOM 634 N N . GLY A 1 83 ? -3.165 -22.736 7.851 1.00 87.56 83 GLY A N 1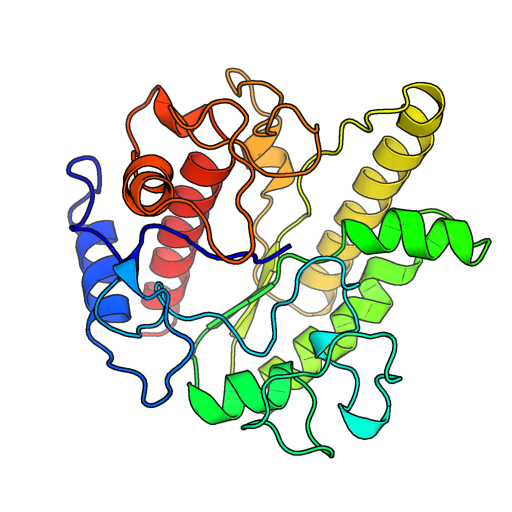
ATOM 635 C CA . GLY A 1 83 ? -3.320 -24.090 7.322 1.00 87.56 83 GLY A CA 1
ATOM 636 C C . GLY A 1 83 ? -2.808 -24.219 5.883 1.00 87.56 83 GLY A C 1
ATOM 637 O O . GLY A 1 83 ? -3.045 -23.358 5.045 1.00 87.56 83 GLY A O 1
ATOM 638 N N . ILE A 1 84 ? -2.191 -25.348 5.532 1.00 86.00 84 ILE A N 1
ATOM 639 C CA . ILE A 1 84 ? -1.598 -25.539 4.193 1.00 86.00 84 ILE A CA 1
ATOM 640 C C . ILE A 1 84 ? -2.605 -25.450 3.028 1.00 86.00 84 ILE A C 1
ATOM 642 O O . ILE A 1 84 ? -2.224 -25.204 1.886 1.00 86.00 84 ILE A O 1
ATOM 646 N N . ARG A 1 85 ? -3.900 -25.662 3.299 1.00 89.12 85 ARG A N 1
ATOM 647 C CA . ARG A 1 85 ? -4.973 -25.591 2.293 1.00 89.12 85 ARG A CA 1
ATOM 648 C C . ARG A 1 85 ? -5.606 -24.204 2.164 1.00 89.12 85 ARG A C 1
ATOM 650 O O . ARG A 1 85 ? -6.340 -23.986 1.206 1.00 89.12 85 ARG A O 1
ATOM 657 N N . GLU A 1 86 ? -5.372 -23.291 3.109 1.00 91.56 86 GLU A N 1
ATOM 658 C CA . GLU A 1 86 ? -5.826 -21.904 2.965 1.00 91.56 86 GLU A CA 1
ATOM 659 C C . GLU A 1 86 ? -4.820 -21.084 2.151 1.00 91.56 86 GLU A C 1
ATOM 661 O O . GLU A 1 86 ? -3.688 -21.499 1.922 1.00 91.56 86 GLU A O 1
ATOM 666 N N . THR A 1 87 ? -5.253 -19.925 1.666 1.00 93.25 87 THR A N 1
ATOM 667 C CA . THR A 1 87 ? -4.370 -18.874 1.150 1.00 93.25 87 THR A CA 1
ATOM 668 C C . THR A 1 87 ? -3.928 -17.965 2.305 1.00 93.25 87 THR A C 1
ATOM 670 O O . THR A 1 87 ? -4.644 -17.867 3.312 1.00 93.25 87 THR A O 1
ATOM 673 N N . PRO A 1 88 ? -2.808 -17.227 2.185 1.00 92.25 88 PRO A N 1
ATOM 674 C CA . PRO A 1 88 ? -2.419 -16.242 3.196 1.00 92.25 88 PRO A CA 1
ATOM 675 C C . PRO A 1 88 ? -3.523 -15.209 3.498 1.00 92.25 88 PRO A C 1
ATOM 677 O O . PRO A 1 88 ? -3.727 -14.818 4.649 1.00 92.25 88 PRO A O 1
ATOM 680 N N . LEU A 1 89 ? -4.299 -14.809 2.484 1.00 94.19 89 LEU A N 1
ATOM 681 C CA . LEU A 1 89 ? -5.459 -13.933 2.652 1.00 94.19 89 LEU A CA 1
ATOM 682 C C . LEU A 1 89 ? -6.601 -14.612 3.410 1.00 94.19 89 LEU A C 1
ATOM 684 O O . LEU A 1 89 ? -7.176 -14.003 4.307 1.00 94.19 89 LEU A O 1
ATOM 688 N N . GLN A 1 90 ? -6.941 -15.859 3.089 1.00 95.06 90 GLN A N 1
ATOM 689 C CA . GLN A 1 90 ? -7.971 -16.599 3.823 1.00 95.06 90 GLN A CA 1
ATOM 690 C C . GLN A 1 90 ? -7.602 -16.766 5.301 1.00 95.06 90 GLN A C 1
ATOM 692 O O . GLN A 1 90 ? -8.475 -16.584 6.153 1.00 95.06 90 GLN A O 1
ATOM 697 N N . CYS A 1 91 ? -6.324 -17.025 5.592 1.00 92.50 91 CYS A N 1
ATOM 698 C CA . CYS A 1 91 ? -5.791 -17.064 6.950 1.00 92.50 91 CYS A CA 1
ATOM 699 C C . CYS A 1 91 ? -6.017 -15.727 7.674 1.00 92.50 91 CYS A C 1
ATOM 701 O O . CYS A 1 91 ? -6.661 -15.692 8.723 1.00 92.50 91 CYS A O 1
ATOM 703 N N . GLU A 1 92 ? -5.586 -14.607 7.084 1.00 91.75 92 GLU A N 1
ATOM 704 C CA . GLU A 1 92 ? -5.766 -13.269 7.666 1.00 91.75 92 GLU A CA 1
ATOM 705 C C . GLU A 1 92 ? -7.249 -12.953 7.930 1.00 91.75 92 GLU A C 1
ATOM 707 O O . GLU A 1 92 ? -7.627 -12.551 9.034 1.00 91.75 92 GLU A O 1
ATOM 712 N N . LEU A 1 93 ? -8.117 -13.189 6.940 1.00 93.69 93 LEU A N 1
ATOM 713 C CA . LEU A 1 93 ? -9.555 -12.929 7.049 1.00 93.69 93 LEU A CA 1
ATOM 714 C C . LEU A 1 93 ? -10.217 -13.786 8.137 1.00 93.69 93 LEU A C 1
ATOM 716 O O . LEU A 1 93 ? -11.097 -13.296 8.849 1.00 93.69 93 LEU A O 1
ATOM 720 N N . ARG A 1 94 ? -9.788 -15.044 8.297 1.00 92.50 94 ARG A N 1
ATOM 721 C CA . ARG A 1 94 ? -10.240 -15.942 9.370 1.00 92.50 94 ARG A CA 1
ATOM 722 C C . ARG A 1 94 ? -9.811 -15.432 10.744 1.00 92.50 94 ARG A C 1
ATOM 724 O O . ARG A 1 94 ? -10.618 -15.467 11.670 1.00 92.50 94 ARG A O 1
ATOM 731 N N . LEU A 1 95 ? -8.569 -14.964 10.873 1.00 88.00 95 LEU A N 1
ATOM 732 C CA . LEU A 1 95 ? -7.996 -14.530 12.148 1.00 88.00 95 LEU A CA 1
ATOM 733 C C . LEU A 1 95 ? -8.650 -13.258 12.689 1.00 88.00 95 LEU A C 1
ATOM 735 O O . LEU A 1 95 ? -8.933 -13.181 13.884 1.00 88.00 95 LEU A O 1
ATOM 739 N N . ILE A 1 96 ? -8.889 -12.264 11.831 1.00 89.81 96 ILE A N 1
ATOM 740 C CA . ILE A 1 96 ? -9.270 -10.923 12.305 1.00 89.81 96 ILE A CA 1
ATOM 741 C C . ILE A 1 96 ? -10.699 -10.515 11.945 1.00 89.81 96 ILE A C 1
ATOM 743 O O . ILE A 1 96 ? -11.191 -9.545 12.514 1.00 89.81 96 ILE A O 1
ATOM 747 N N . ARG A 1 97 ? -11.353 -11.225 11.011 1.00 92.19 97 ARG A N 1
ATOM 748 C CA . ARG A 1 97 ? -12.717 -10.944 10.518 1.00 92.19 97 ARG A CA 1
ATOM 749 C C . ARG A 1 97 ? -12.961 -9.443 10.261 1.00 92.19 97 ARG A C 1
ATOM 751 O O . ARG A 1 97 ? -13.813 -8.837 10.912 1.00 92.19 97 ARG A O 1
ATOM 758 N N . PRO A 1 98 ? -12.180 -8.810 9.368 1.00 93.06 98 PRO A N 1
ATOM 759 C CA . PRO A 1 98 ? -12.208 -7.362 9.212 1.00 93.06 98 PRO A CA 1
ATOM 760 C C . PRO A 1 98 ? -13.447 -6.912 8.425 1.00 93.06 98 PRO A C 1
ATOM 762 O O . PRO A 1 98 ? -13.927 -7.638 7.564 1.00 93.06 98 PRO A O 1
ATOM 765 N N . GLY A 1 99 ? -13.925 -5.683 8.646 1.00 94.56 99 GLY A N 1
ATOM 766 C CA . GLY A 1 99 ? -14.952 -5.080 7.776 1.00 94.56 99 GLY A CA 1
ATOM 767 C C . GLY A 1 99 ? -14.398 -4.605 6.424 1.00 94.56 99 GLY A C 1
ATOM 768 O O . GLY A 1 99 ? -15.086 -4.648 5.406 1.00 94.56 99 GLY A O 1
ATOM 769 N N . PHE A 1 100 ? -13.123 -4.205 6.400 1.00 95.88 100 PHE A N 1
ATOM 770 C CA . PHE A 1 100 ? -12.435 -3.664 5.226 1.00 95.88 100 PHE A CA 1
ATOM 771 C C . PHE A 1 100 ? -11.059 -4.309 5.060 1.00 95.88 100 PHE A C 1
ATOM 773 O O . PHE A 1 100 ? -10.363 -4.538 6.050 1.00 95.88 100 PHE A O 1
ATOM 780 N N . VAL A 1 101 ? -10.627 -4.526 3.817 1.00 95.06 101 VAL A N 1
ATOM 781 C CA . VAL A 1 101 ? -9.241 -4.902 3.496 1.00 95.06 101 VAL A CA 1
ATOM 782 C C . VAL A 1 101 ? -8.676 -3.939 2.462 1.00 95.06 101 VAL A C 1
ATOM 784 O O . VAL A 1 101 ? -9.249 -3.757 1.393 1.00 95.06 101 VAL A O 1
ATOM 787 N N . PHE A 1 102 ? -7.549 -3.309 2.782 1.00 95.69 102 PHE A N 1
ATOM 788 C CA . PHE A 1 102 ? -6.873 -2.380 1.882 1.00 95.69 102 PHE A CA 1
ATOM 789 C C . PHE A 1 102 ? -5.764 -3.114 1.140 1.00 95.69 102 PHE A C 1
ATOM 791 O O . PHE A 1 102 ? -4.904 -3.741 1.756 1.00 95.69 102 PHE A O 1
ATOM 798 N N . ILE A 1 103 ? -5.801 -3.042 -0.185 1.00 96.00 103 ILE A N 1
ATOM 799 C CA . ILE A 1 103 ? -4.978 -3.843 -1.083 1.00 96.00 103 ILE A CA 1
ATOM 800 C C . ILE A 1 103 ? -4.092 -2.892 -1.882 1.00 96.00 103 ILE A C 1
ATOM 802 O O . ILE A 1 103 ? -4.556 -2.188 -2.780 1.00 96.00 103 ILE A O 1
ATOM 806 N N . LEU A 1 104 ? -2.806 -2.893 -1.546 1.00 95.25 104 LEU A N 1
ATOM 807 C CA . LEU A 1 104 ? -1.745 -2.232 -2.294 1.00 95.25 104 LEU A CA 1
ATOM 808 C C . LEU A 1 104 ? -0.754 -3.306 -2.744 1.00 95.25 104 LEU A C 1
ATOM 810 O O . LEU A 1 104 ? 0.085 -3.746 -1.961 1.00 95.25 104 LEU A O 1
ATOM 814 N N . ALA A 1 105 ? -0.884 -3.749 -3.989 1.00 94.31 105 ALA A N 1
ATOM 815 C CA . ALA A 1 105 ? -0.009 -4.741 -4.599 1.00 94.31 105 ALA A CA 1
ATOM 816 C C . ALA A 1 105 ? 0.084 -4.479 -6.110 1.00 94.31 105 ALA A C 1
ATOM 818 O O . ALA A 1 105 ? -0.831 -3.894 -6.692 1.00 94.31 105 ALA A O 1
ATOM 819 N N . GLY A 1 106 ? 1.208 -4.857 -6.721 1.00 94.44 106 GLY A N 1
ATOM 820 C CA . GLY A 1 106 ? 1.464 -4.630 -8.148 1.00 94.44 106 GLY A CA 1
ATOM 821 C C . GLY A 1 106 ? 2.902 -4.223 -8.467 1.00 94.44 106 GLY A C 1
ATOM 822 O O . GLY A 1 106 ? 3.369 -4.462 -9.570 1.00 94.44 106 GLY A O 1
ATOM 823 N N . THR A 1 107 ? 3.624 -3.634 -7.511 1.00 94.19 107 THR A N 1
ATOM 824 C CA . THR A 1 107 ? 4.984 -3.110 -7.729 1.00 94.19 107 THR A CA 1
ATOM 825 C C . THR A 1 107 ? 5.944 -4.196 -8.223 1.00 94.19 107 THR A C 1
ATOM 827 O O . THR A 1 107 ? 6.584 -4.032 -9.253 1.00 94.19 107 THR A O 1
ATOM 830 N N . ASN A 1 108 ? 5.976 -5.343 -7.541 1.00 93.12 108 ASN A N 1
ATOM 831 C CA . ASN A 1 108 ? 6.847 -6.466 -7.906 1.00 93.12 108 ASN A CA 1
ATOM 832 C C . ASN A 1 108 ? 6.369 -7.216 -9.160 1.00 93.12 108 ASN A C 1
ATOM 834 O O . ASN A 1 108 ? 7.139 -7.944 -9.777 1.00 93.12 108 ASN A O 1
ATOM 838 N N . ASP A 1 109 ? 5.098 -7.054 -9.545 1.00 95.56 109 ASP A N 1
ATOM 839 C CA . ASP A 1 109 ? 4.546 -7.700 -10.737 1.00 95.56 109 ASP A CA 1
ATOM 840 C C . ASP A 1 109 ? 5.144 -7.144 -12.033 1.00 95.56 109 ASP A C 1
ATOM 842 O O . ASP A 1 109 ? 5.107 -7.834 -13.043 1.00 95.56 109 ASP A O 1
ATOM 846 N N . ILE A 1 110 ? 5.692 -5.924 -12.016 1.00 96.50 110 ILE A N 1
ATOM 847 C CA . ILE A 1 110 ? 6.345 -5.296 -13.174 1.00 96.50 110 ILE A CA 1
ATOM 848 C C . ILE A 1 110 ? 7.580 -6.095 -13.599 1.00 96.50 110 ILE A C 1
ATOM 850 O O . ILE A 1 110 ? 7.685 -6.517 -14.753 1.00 96.50 110 ILE A O 1
ATOM 854 N N . ASP A 1 111 ? 8.474 -6.352 -12.648 1.00 93.19 111 ASP A N 1
ATOM 855 C CA . ASP A 1 111 ? 9.679 -7.142 -12.889 1.00 93.19 111 ASP A CA 1
ATOM 856 C C . ASP A 1 111 ? 9.353 -8.608 -13.121 1.00 93.19 111 ASP A C 1
ATOM 858 O O . ASP A 1 111 ? 9.951 -9.242 -13.987 1.00 93.19 111 ASP A O 1
ATOM 862 N N . TRP A 1 112 ? 8.361 -9.137 -12.402 1.00 94.00 112 TRP A N 1
ATOM 863 C CA . TRP A 1 112 ? 7.935 -10.513 -12.607 1.00 94.00 112 TRP A CA 1
ATOM 864 C C . TRP A 1 112 ? 7.296 -10.737 -13.981 1.00 94.00 112 TRP A C 1
ATOM 866 O O . TRP A 1 112 ? 7.552 -11.753 -14.612 1.00 94.00 112 TRP A O 1
ATOM 876 N N . ASP A 1 113 ? 6.496 -9.796 -14.487 1.00 96.56 113 ASP A N 1
ATOM 877 C CA . ASP A 1 113 ? 5.983 -9.872 -15.858 1.00 96.56 113 ASP A CA 1
ATOM 878 C C . ASP A 1 113 ? 7.139 -9.872 -16.861 1.00 96.56 113 ASP A C 1
ATOM 880 O O . ASP A 1 113 ? 7.179 -10.721 -17.751 1.00 96.56 113 ASP A O 1
ATOM 884 N N . SER A 1 114 ? 8.115 -8.986 -16.666 1.00 93.75 114 SER A N 1
ATOM 885 C CA . SER A 1 114 ? 9.277 -8.870 -17.550 1.00 93.75 114 SER A CA 1
ATOM 886 C C . SER A 1 114 ? 10.112 -10.154 -17.578 1.00 93.75 114 SER A C 1
ATOM 888 O O . SER A 1 114 ? 10.490 -10.614 -18.653 1.00 93.75 114 SER A O 1
ATOM 890 N N . SER A 1 115 ? 10.345 -10.786 -16.421 1.00 93.50 115 SER A N 1
ATOM 891 C CA . SER A 1 115 ? 11.096 -12.048 -16.344 1.00 93.50 115 SER A CA 1
ATOM 892 C C . SER A 1 115 ? 10.364 -13.240 -16.966 1.00 93.50 115 SER A C 1
ATOM 894 O O . SER A 1 115 ? 10.994 -14.235 -17.313 1.00 93.50 115 SER A O 1
ATOM 896 N N . LEU A 1 116 ? 9.047 -13.130 -17.156 1.00 94.69 116 LEU A N 1
ATOM 897 C CA . LEU A 1 116 ? 8.220 -14.106 -17.865 1.00 94.69 116 LEU A CA 1
ATOM 898 C C . LEU A 1 116 ? 8.063 -13.787 -19.364 1.00 94.69 116 LEU A C 1
ATOM 900 O O . LEU A 1 116 ? 7.261 -14.433 -20.039 1.00 94.69 116 LEU A O 1
ATOM 904 N N . GLY A 1 117 ? 8.769 -12.779 -19.892 1.00 96.25 117 GLY A N 1
ATOM 905 C CA . GLY A 1 117 ? 8.618 -12.321 -21.279 1.00 96.25 117 GLY A CA 1
ATOM 906 C C . GLY A 1 117 ? 7.280 -11.625 -21.556 1.00 96.25 117 GLY A C 1
ATOM 907 O O . GLY A 1 117 ? 6.876 -11.476 -22.709 1.00 96.25 117 GLY A O 1
ATOM 908 N N . LEU A 1 118 ? 6.563 -11.212 -20.509 1.00 97.12 118 LEU A N 1
ATOM 909 C CA . LEU A 1 118 ? 5.308 -10.480 -20.608 1.00 97.12 118 LEU A CA 1
ATOM 910 C C . LEU A 1 118 ? 5.569 -8.978 -20.556 1.00 97.12 118 LEU A C 1
ATOM 912 O O . LEU A 1 118 ? 6.524 -8.497 -19.949 1.00 97.12 118 LEU A O 1
ATOM 916 N N . SER A 1 119 ? 4.658 -8.201 -21.137 1.00 97.69 119 SER A N 1
ATOM 917 C CA . SER A 1 119 ? 4.746 -6.751 -21.022 1.00 97.69 119 SER A CA 1
ATOM 918 C C . SER A 1 119 ? 4.555 -6.317 -19.548 1.00 97.69 119 SER A C 1
ATOM 920 O O . SER A 1 119 ? 3.574 -6.732 -18.925 1.00 97.69 119 SER A O 1
ATOM 922 N N . PRO A 1 120 ? 5.404 -5.429 -18.996 1.00 97.56 120 PRO A N 1
ATOM 923 C CA . PRO A 1 120 ? 5.339 -4.946 -17.611 1.00 97.56 120 PRO A CA 1
ATOM 924 C C . PRO A 1 120 ? 3.936 -4.570 -17.112 1.00 97.56 120 PRO A C 1
ATOM 926 O O . PRO A 1 120 ? 3.269 -3.716 -17.702 1.00 97.56 120 PRO A O 1
ATOM 929 N N . GLY A 1 121 ? 3.456 -5.184 -16.031 1.00 97.19 121 GLY A N 1
ATOM 930 C CA . GLY A 1 121 ? 2.140 -4.886 -15.458 1.00 97.19 121 GLY A CA 1
ATOM 931 C C . GLY A 1 121 ? 0.950 -5.388 -16.287 1.00 97.19 121 GLY A C 1
ATOM 932 O O . GLY A 1 121 ? -0.190 -4.981 -16.043 1.00 97.19 121 GLY A O 1
ATOM 933 N N . ALA A 1 122 ? 1.159 -6.251 -17.287 1.00 96.88 122 ALA A N 1
ATOM 934 C CA . ALA A 1 122 ? 0.090 -6.803 -18.119 1.00 96.88 122 ALA A CA 1
ATOM 935 C C . ALA A 1 122 ? -0.906 -7.655 -17.319 1.00 96.88 122 ALA A C 1
ATOM 937 O O . ALA A 1 122 ? -2.092 -7.693 -17.662 1.00 96.88 122 ALA A O 1
ATOM 938 N N . ARG A 1 123 ? -0.461 -8.307 -16.240 1.00 97.12 123 ARG A N 1
ATOM 939 C CA . ARG A 1 123 ? -1.283 -9.269 -15.483 1.00 97.12 123 ARG A CA 1
ATOM 940 C C . ARG A 1 123 ? -1.868 -8.706 -14.186 1.00 97.12 123 ARG A C 1
ATOM 942 O O . ARG A 1 123 ? -2.553 -9.431 -13.468 1.00 97.12 123 ARG A O 1
ATOM 949 N N . ALA A 1 124 ? -1.692 -7.411 -13.907 1.00 97.06 124 ALA A N 1
ATOM 950 C CA . ALA A 1 124 ? -2.128 -6.786 -12.651 1.00 97.06 124 ALA A CA 1
ATOM 951 C C . ALA A 1 124 ? -3.608 -7.056 -12.305 1.00 97.06 124 ALA A C 1
ATOM 953 O O . ALA A 1 124 ? -3.925 -7.532 -11.214 1.00 97.06 124 ALA A O 1
ATOM 954 N N . ALA A 1 125 ? -4.529 -6.815 -13.248 1.00 97.31 125 ALA A N 1
ATOM 955 C CA . ALA A 1 125 ? -5.959 -7.026 -13.005 1.00 97.31 125 ALA A CA 1
ATOM 956 C C . ALA A 1 125 ? -6.330 -8.505 -12.819 1.00 97.31 125 ALA A C 1
ATOM 958 O O . ALA A 1 125 ? -7.254 -8.818 -12.071 1.00 97.31 125 ALA A O 1
ATOM 959 N N . GLU A 1 126 ? -5.634 -9.414 -13.500 1.00 97.62 126 GLU A N 1
ATOM 960 C CA . GLU A 1 126 ? -5.847 -10.850 -13.344 1.00 97.62 126 GLU A CA 1
ATOM 961 C C . GLU A 1 126 ? -5.408 -11.315 -11.959 1.00 97.62 126 GLU A C 1
ATOM 963 O O . GLU A 1 126 ? -6.181 -11.963 -11.262 1.00 97.62 126 GLU A O 1
ATOM 968 N N . ARG A 1 127 ? -4.209 -10.917 -11.522 1.00 97.00 127 ARG A N 1
ATOM 969 C CA . ARG A 1 127 ? -3.641 -11.341 -10.238 1.00 97.00 127 ARG A CA 1
ATOM 970 C C . ARG A 1 127 ? -4.382 -10.769 -9.029 1.00 97.00 127 ARG A C 1
ATOM 972 O O . ARG A 1 127 ? -4.460 -11.432 -8.000 1.00 97.00 127 ARG A O 1
ATOM 979 N N . LEU A 1 128 ? -4.975 -9.579 -9.150 1.00 98.19 128 LEU A N 1
ATOM 980 C CA . LEU A 1 128 ? -5.759 -8.952 -8.075 1.00 98.19 128 LEU A CA 1
ATOM 981 C C . LEU A 1 128 ? -7.221 -9.428 -8.011 1.00 98.19 128 LEU A C 1
ATOM 983 O O . LEU A 1 128 ? -7.883 -9.285 -6.981 1.00 98.19 128 LEU A O 1
ATOM 987 N N . ARG A 1 129 ? -7.756 -10.014 -9.087 1.00 98.31 129 ARG A N 1
ATOM 988 C CA . ARG A 1 129 ? -9.157 -10.463 -9.149 1.00 98.31 129 ARG A CA 1
ATOM 989 C C . ARG A 1 129 ? -9.482 -11.578 -8.135 1.00 98.31 129 ARG A C 1
ATOM 991 O O . ARG A 1 129 ? -10.532 -11.470 -7.487 1.00 98.31 129 ARG A O 1
ATOM 998 N N . PRO A 1 130 ? -8.622 -12.594 -7.916 1.00 97.94 130 PRO A N 1
ATOM 999 C CA . PRO A 1 130 ? -8.793 -13.563 -6.835 1.00 97.94 130 PRO A CA 1
ATOM 1000 C C . PRO A 1 130 ? -8.751 -12.932 -5.440 1.00 97.94 130 PRO A C 1
ATOM 1002 O O . PRO A 1 130 ? -9.585 -13.280 -4.610 1.00 97.94 130 PRO A O 1
ATOM 1005 N N . VAL A 1 131 ? -7.864 -11.959 -5.199 1.00 97.81 131 VAL A N 1
ATOM 1006 C CA . VAL A 1 131 ? -7.742 -11.244 -3.909 1.00 97.81 131 VAL A CA 1
ATOM 1007 C C . VAL A 1 131 ? -9.070 -10.568 -3.541 1.00 97.81 131 VAL A C 1
ATOM 1009 O O . VAL A 1 131 ? -9.609 -10.772 -2.454 1.00 97.81 131 VAL A O 1
ATOM 1012 N N . ILE A 1 132 ? -9.663 -9.831 -4.489 1.00 98.44 132 ILE A N 1
ATOM 1013 C CA . ILE A 1 132 ? -10.981 -9.190 -4.326 1.00 98.44 132 ILE A CA 1
ATOM 1014 C C . ILE A 1 132 ? -12.075 -10.233 -4.068 1.00 98.44 132 ILE A C 1
ATOM 1016 O O . ILE A 1 132 ? -12.934 -10.037 -3.208 1.00 98.44 132 ILE A O 1
ATOM 1020 N N . SER A 1 133 ? -12.066 -11.328 -4.831 1.00 98.25 133 SER A N 1
ATOM 1021 C CA . SER A 1 133 ? -13.105 -12.361 -4.753 1.00 98.25 133 SER A CA 1
ATOM 1022 C C . SER A 1 133 ? -13.063 -13.096 -3.409 1.00 98.25 133 SER A C 1
ATOM 1024 O O . SER A 1 133 ? -14.108 -13.297 -2.793 1.00 98.25 133 SER A O 1
ATOM 1026 N N . GLN A 1 134 ? -11.867 -13.410 -2.903 1.00 97.75 134 GLN A N 1
ATOM 1027 C CA . GLN A 1 134 ? -11.681 -14.024 -1.588 1.00 97.75 134 GLN A CA 1
ATOM 1028 C C . GLN A 1 134 ? -12.146 -13.100 -0.455 1.00 97.75 134 GLN A C 1
ATOM 1030 O O . GLN A 1 134 ? -12.894 -13.554 0.410 1.00 97.75 134 GLN A O 1
ATOM 1035 N N . ALA A 1 135 ? -11.803 -11.806 -0.488 1.00 97.94 135 ALA A N 1
ATOM 1036 C CA . ALA A 1 135 ? -12.300 -10.838 0.497 1.00 97.94 135 ALA A CA 1
ATOM 1037 C C . ALA A 1 135 ? -13.838 -10.781 0.523 1.00 97.94 135 ALA A C 1
ATOM 1039 O O . ALA A 1 135 ? -14.460 -10.946 1.574 1.00 97.94 135 ALA A O 1
ATOM 1040 N N . ARG A 1 136 ? -14.461 -10.651 -0.654 1.00 98.06 136 ARG A N 1
ATOM 1041 C CA . ARG A 1 136 ? -15.925 -10.597 -0.785 1.00 98.06 136 ARG A CA 1
ATOM 1042 C C . ARG A 1 136 ? -16.623 -11.865 -0.325 1.00 98.06 136 ARG A C 1
ATOM 1044 O O . ARG A 1 136 ? -17.666 -11.770 0.310 1.00 98.06 136 ARG A O 1
ATOM 1051 N N . SER A 1 137 ? -16.038 -13.035 -0.587 1.00 97.44 137 SER A N 1
ATOM 1052 C CA . SER A 1 137 ? -16.595 -14.318 -0.133 1.00 97.44 137 SER A CA 1
ATOM 1053 C C . SER A 1 137 ? -16.726 -14.421 1.395 1.00 97.44 137 SER A C 1
ATOM 1055 O O . SER A 1 137 ? -17.458 -15.267 1.894 1.00 97.44 137 SER A O 1
ATOM 1057 N N . ARG A 1 138 ? -16.039 -13.546 2.145 1.00 96.94 138 ARG A N 1
ATOM 1058 C CA . ARG A 1 138 ? -16.101 -13.442 3.609 1.00 96.94 138 ARG A CA 1
ATOM 1059 C C . ARG A 1 138 ? -16.883 -12.216 4.099 1.00 96.94 138 ARG A C 1
ATOM 1061 O O . ARG A 1 138 ? -16.776 -11.868 5.269 1.00 96.94 138 ARG A O 1
ATOM 1068 N N . GLY A 1 139 ? -17.632 -11.547 3.219 1.00 96.50 139 GLY A N 1
ATOM 1069 C CA . GLY A 1 139 ? -18.384 -10.330 3.547 1.00 96.50 139 GLY A CA 1
ATOM 1070 C C . GLY A 1 139 ? -17.507 -9.097 3.793 1.00 96.50 139 GLY A C 1
ATOM 1071 O O . GLY A 1 139 ? -17.991 -8.099 4.316 1.00 96.50 139 GLY A O 1
ATOM 1072 N N . VAL A 1 140 ? -16.223 -9.148 3.426 1.00 97.75 140 VAL A N 1
ATOM 1073 C CA . VAL A 1 140 ? -15.276 -8.043 3.621 1.00 97.75 140 VAL A CA 1
ATOM 1074 C C . VAL A 1 140 ? -15.292 -7.129 2.405 1.00 97.75 140 VAL A C 1
ATOM 1076 O O . VAL A 1 140 ? -15.306 -7.604 1.267 1.00 97.75 140 VAL A O 1
ATOM 1079 N N . VAL A 1 141 ? -15.244 -5.815 2.629 1.00 98.00 141 VAL A N 1
ATOM 1080 C CA . VAL A 1 141 ? -15.155 -4.815 1.558 1.00 98.00 141 VAL A CA 1
ATOM 1081 C C . VAL A 1 141 ? -13.684 -4.613 1.157 1.00 98.00 141 VAL A C 1
ATOM 1083 O O . VAL A 1 141 ? -12.911 -4.045 1.936 1.00 98.00 141 VAL A O 1
ATOM 1086 N N . PRO A 1 142 ? -13.254 -5.053 -0.043 1.00 97.94 142 PRO A N 1
ATOM 1087 C CA . PRO A 1 142 ? -11.913 -4.768 -0.535 1.00 97.94 142 PRO A CA 1
ATOM 1088 C C . PRO A 1 142 ? -11.812 -3.324 -1.030 1.00 97.94 142 PRO A C 1
ATOM 1090 O O . PRO A 1 142 ? -12.705 -2.832 -1.714 1.00 97.94 142 PRO A O 1
ATOM 1093 N N . VAL A 1 143 ? -10.699 -2.670 -0.718 1.00 98.38 143 VAL A N 1
ATOM 1094 C CA . VAL A 1 143 ? -10.351 -1.309 -1.134 1.00 98.38 143 VAL A CA 1
ATOM 1095 C C . VAL A 1 143 ? -9.035 -1.389 -1.889 1.00 98.38 143 VAL A C 1
ATOM 1097 O O . VAL A 1 143 ? -8.009 -1.736 -1.307 1.00 98.38 143 VAL A O 1
ATOM 1100 N N . LEU A 1 144 ? -9.050 -1.097 -3.185 1.00 98.38 144 LEU A N 1
ATOM 1101 C CA . LEU A 1 144 ? -7.836 -1.111 -3.995 1.00 98.38 144 LEU A CA 1
ATOM 1102 C C . LEU A 1 144 ? -7.054 0.188 -3.816 1.00 98.38 144 LEU A C 1
ATOM 1104 O O . LEU A 1 144 ? -7.628 1.248 -3.574 1.00 98.38 144 LEU A O 1
ATOM 1108 N N . SER A 1 145 ? -5.744 0.117 -4.003 1.00 98.12 145 SER A N 1
ATOM 1109 C CA . SER A 1 145 ? -4.881 1.275 -4.185 1.00 98.12 145 SER A CA 1
ATOM 1110 C C . SER A 1 145 ? -4.096 1.126 -5.478 1.00 98.12 145 SER A C 1
ATOM 1112 O O . SER A 1 145 ? -3.585 0.049 -5.773 1.00 98.12 145 SER A O 1
ATOM 1114 N N . THR A 1 146 ? -3.942 2.217 -6.224 1.00 98.38 146 THR A N 1
ATOM 1115 C CA . THR A 1 146 ? -2.878 2.310 -7.236 1.00 98.38 146 THR A CA 1
ATOM 1116 C C . THR A 1 146 ? -1.514 2.132 -6.565 1.00 98.38 146 THR A C 1
ATOM 1118 O O . THR A 1 146 ? -1.349 2.557 -5.415 1.00 98.38 146 THR A O 1
ATOM 1121 N N . ILE A 1 147 ? -0.539 1.573 -7.276 1.00 97.75 147 ILE A N 1
ATOM 1122 C CA . ILE A 1 147 ? 0.845 1.485 -6.809 1.00 97.75 147 ILE A CA 1
ATOM 1123 C C . ILE A 1 147 ? 1.555 2.848 -6.894 1.00 97.75 147 ILE A C 1
ATOM 1125 O O . ILE A 1 147 ? 1.178 3.667 -7.741 1.00 97.75 147 ILE A O 1
ATOM 1129 N N . PRO A 1 148 ? 2.551 3.116 -6.027 1.00 96.38 148 PRO A N 1
ATOM 1130 C CA . PRO A 1 148 ? 3.379 4.318 -6.104 1.00 96.38 148 PRO A CA 1
ATOM 1131 C C . PRO A 1 148 ? 4.186 4.389 -7.413 1.00 96.38 148 PRO A C 1
ATOM 1133 O O . PRO A 1 148 ? 4.248 3.400 -8.150 1.00 96.38 148 PRO A O 1
ATOM 1136 N N . PRO A 1 149 ? 4.816 5.540 -7.702 1.00 96.56 149 PRO A N 1
ATOM 1137 C CA . PRO A 1 149 ? 5.905 5.622 -8.674 1.00 96.56 149 PRO A CA 1
ATOM 1138 C C . PRO A 1 149 ? 7.054 4.668 -8.331 1.00 96.56 149 PRO A C 1
ATOM 1140 O O . PRO A 1 149 ? 7.145 4.173 -7.208 1.00 96.56 149 PRO A O 1
ATOM 1143 N N . ILE A 1 150 ? 7.929 4.427 -9.305 1.00 95.44 150 ILE A N 1
ATOM 1144 C CA . ILE A 1 150 ? 9.178 3.686 -9.127 1.00 95.44 150 ILE A CA 1
ATOM 1145 C C . ILE A 1 150 ? 10.265 4.460 -9.873 1.00 95.44 150 ILE A C 1
ATOM 1147 O O . ILE A 1 150 ? 10.090 4.794 -11.045 1.00 95.44 150 ILE A O 1
ATOM 1151 N N . HIS A 1 151 ? 11.372 4.726 -9.195 1.00 93.44 151 HIS A N 1
ATOM 1152 C CA . HIS A 1 151 ? 12.606 5.249 -9.763 1.00 93.44 151 HIS A CA 1
ATOM 1153 C C . HIS A 1 151 ? 13.668 4.157 -9.609 1.00 93.44 151 HIS A C 1
ATOM 1155 O O . HIS A 1 151 ? 14.261 4.043 -8.540 1.00 93.44 151 HIS A O 1
ATOM 1161 N N . PRO A 1 152 ? 13.854 3.280 -10.610 1.00 90.69 152 PRO A N 1
ATOM 1162 C CA . PRO A 1 152 ? 14.815 2.193 -10.479 1.00 90.69 152 PRO A CA 1
ATOM 1163 C C . PRO A 1 152 ? 16.230 2.742 -10.289 1.00 90.69 152 PRO A C 1
ATOM 1165 O O . PRO A 1 152 ? 16.583 3.770 -10.864 1.00 90.69 152 PRO A O 1
ATOM 1168 N N . ALA A 1 153 ? 17.048 2.021 -9.520 1.00 88.38 153 ALA A N 1
ATOM 1169 C CA . ALA A 1 153 ? 18.458 2.365 -9.335 1.00 88.38 153 ALA A CA 1
ATOM 1170 C C . ALA A 1 153 ? 19.253 2.300 -10.650 1.00 88.38 153 ALA A C 1
ATOM 1172 O O . ALA A 1 153 ? 20.215 3.039 -10.821 1.00 88.38 153 ALA A O 1
ATOM 1173 N N . ASP A 1 154 ? 18.835 1.424 -11.567 1.00 91.69 154 ASP A N 1
ATOM 1174 C CA . ASP A 1 154 ? 19.360 1.319 -12.925 1.00 91.69 154 ASP A CA 1
ATOM 1175 C C . ASP A 1 154 ? 18.568 2.243 -13.877 1.00 91.69 154 ASP A C 1
ATOM 1177 O O . ASP A 1 154 ? 17.394 1.956 -14.164 1.00 91.69 154 ASP A O 1
ATOM 1181 N N . PRO A 1 155 ? 19.177 3.336 -14.383 1.00 91.94 155 PRO A N 1
ATOM 1182 C CA . PRO A 1 155 ? 18.505 4.284 -15.264 1.00 91.94 155 PRO A CA 1
ATOM 1183 C C . PRO A 1 155 ? 18.047 3.675 -16.592 1.00 91.94 155 PRO A C 1
ATOM 1185 O O . PRO A 1 155 ? 17.046 4.133 -17.146 1.00 91.94 155 PRO A O 1
ATOM 1188 N N . GLU A 1 156 ? 18.710 2.628 -17.096 1.00 95.50 156 GLU A N 1
ATOM 1189 C CA . GLU A 1 156 ? 18.324 1.981 -18.359 1.00 95.50 156 GLU A CA 1
ATOM 1190 C C . GLU A 1 156 ? 16.948 1.312 -18.250 1.00 95.50 156 GLU A C 1
ATOM 1192 O O . GLU A 1 156 ? 16.204 1.194 -19.227 1.00 95.50 156 GLU A O 1
ATOM 1197 N N . ARG A 1 157 ? 16.547 0.947 -17.027 1.00 94.56 157 ARG A N 1
ATOM 1198 C CA . ARG A 1 157 ? 15.248 0.334 -16.734 1.00 94.56 157 ARG A CA 1
ATOM 1199 C C . ARG A 1 157 ? 14.147 1.353 -16.444 1.00 94.56 157 ARG A C 1
ATOM 1201 O O . ARG A 1 157 ? 12.998 0.946 -16.257 1.00 94.56 157 ARG A O 1
ATOM 1208 N N . ALA A 1 158 ? 14.437 2.657 -16.430 1.00 94.62 158 ALA A N 1
ATOM 1209 C CA . ALA A 1 158 ? 13.457 3.696 -16.098 1.00 94.62 158 ALA A CA 1
ATOM 1210 C C . ALA A 1 158 ? 12.194 3.616 -16.973 1.00 94.62 158 ALA A C 1
ATOM 1212 O O . ALA A 1 158 ? 11.082 3.604 -16.442 1.00 94.62 158 ALA A O 1
ATOM 1213 N N . GLY A 1 159 ? 12.354 3.450 -18.291 1.00 96.06 159 GLY A N 1
ATOM 1214 C CA . GLY A 1 159 ? 11.222 3.331 -19.219 1.00 96.06 159 GLY A CA 1
ATOM 1215 C C . GLY A 1 159 ? 10.354 2.090 -18.972 1.00 96.06 159 GLY A C 1
ATOM 1216 O O . GLY A 1 159 ? 9.126 2.165 -19.044 1.00 96.06 1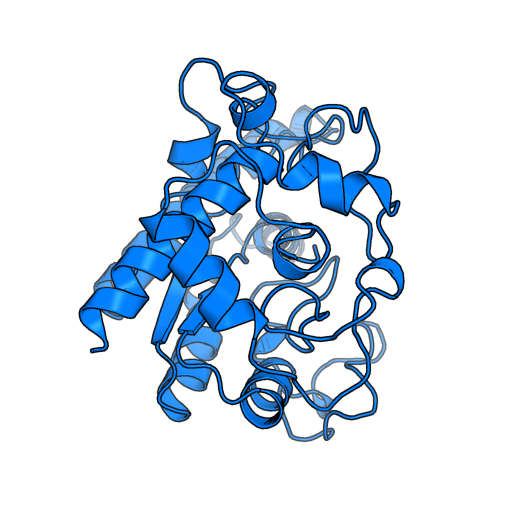59 GLY A O 1
ATOM 1217 N N . LEU A 1 160 ? 10.975 0.961 -18.604 1.00 95.94 160 LEU A N 1
ATOM 1218 C CA . LEU A 1 160 ? 10.273 -0.281 -18.261 1.00 95.94 160 LEU A CA 1
ATOM 1219 C C . LEU A 1 160 ? 9.376 -0.083 -17.035 1.00 95.94 160 LEU A C 1
ATOM 1221 O O . LEU A 1 160 ? 8.204 -0.473 -17.048 1.00 95.94 160 LEU A O 1
ATOM 1225 N N . PHE A 1 161 ? 9.908 0.541 -15.983 1.00 97.00 161 PHE A N 1
ATOM 1226 C CA . PHE A 1 161 ? 9.157 0.786 -14.756 1.00 97.00 161 PHE A CA 1
ATOM 1227 C C . PHE A 1 161 ? 8.098 1.873 -14.921 1.00 97.00 161 PHE A C 1
ATOM 1229 O O . PHE A 1 161 ? 6.989 1.701 -14.417 1.00 97.00 161 PHE A O 1
ATOM 1236 N N . GLU A 1 162 ? 8.376 2.947 -15.661 1.00 96.88 162 GLU A N 1
ATOM 1237 C CA . GLU A 1 162 ? 7.381 3.981 -15.956 1.00 96.88 162 GLU A CA 1
ATOM 1238 C C . GLU A 1 162 ? 6.181 3.390 -16.710 1.00 96.88 162 GLU A C 1
ATOM 1240 O O . GLU A 1 162 ? 5.024 3.555 -16.295 1.00 96.88 162 GLU A O 1
ATOM 1245 N N . GLU A 1 163 ? 6.438 2.623 -17.777 1.00 97.56 163 GLU A N 1
ATOM 1246 C CA . GLU A 1 163 ? 5.369 1.955 -18.510 1.00 97.56 163 GLU A CA 1
ATOM 1247 C C . GLU A 1 163 ? 4.645 0.926 -17.630 1.00 97.56 163 GLU A C 1
ATOM 1249 O O . GLU A 1 163 ? 3.408 0.872 -17.626 1.00 97.56 163 GLU A O 1
ATOM 1254 N N . GLY A 1 164 ? 5.395 0.141 -16.856 1.00 98.38 164 GLY A N 1
ATOM 1255 C CA . GLY A 1 164 ? 4.862 -0.848 -15.928 1.00 98.38 164 GLY A CA 1
ATOM 1256 C C . GLY A 1 164 ? 3.929 -0.237 -14.883 1.00 98.38 164 GLY A C 1
ATOM 1257 O O . GLY A 1 164 ? 2.828 -0.755 -14.670 1.00 98.38 164 GLY A O 1
ATOM 1258 N N . VAL A 1 165 ? 4.307 0.892 -14.275 1.00 98.50 165 VAL A N 1
ATOM 1259 C CA . VAL A 1 165 ? 3.486 1.624 -13.296 1.00 98.50 165 VAL A CA 1
ATOM 1260 C C . VAL A 1 165 ? 2.222 2.155 -13.960 1.00 98.50 165 VAL A C 1
ATOM 1262 O O . VAL A 1 165 ? 1.117 1.925 -13.455 1.00 98.50 165 VAL A O 1
ATOM 1265 N N . ARG A 1 166 ? 2.349 2.800 -15.126 1.00 98.50 166 ARG A N 1
ATOM 1266 C CA . ARG A 1 166 ? 1.206 3.317 -15.892 1.00 98.50 166 ARG A CA 1
ATOM 1267 C C . ARG A 1 166 ? 0.221 2.201 -16.248 1.00 98.50 166 ARG A C 1
ATOM 1269 O O . ARG A 1 166 ? -0.985 2.341 -16.021 1.00 98.50 166 ARG A O 1
ATOM 1276 N N . ARG A 1 167 ? 0.716 1.076 -16.777 1.00 98.56 167 ARG A N 1
ATOM 1277 C CA . ARG A 1 167 ? -0.110 -0.071 -17.182 1.00 98.56 167 ARG A CA 1
ATOM 1278 C C . ARG A 1 167 ? -0.767 -0.742 -15.976 1.00 98.56 167 ARG A C 1
ATOM 1280 O O . ARG A 1 167 ? -1.972 -1.003 -16.018 1.00 98.56 167 ARG A O 1
ATOM 1287 N N . THR A 1 168 ? -0.018 -0.956 -14.896 1.00 98.69 168 THR A N 1
ATOM 1288 C CA . THR A 1 168 ? -0.527 -1.526 -13.639 1.00 98.69 168 THR A CA 1
ATOM 1289 C C . THR A 1 168 ? -1.646 -0.664 -13.060 1.00 98.69 168 THR A C 1
ATOM 1291 O O . THR A 1 168 ? -2.747 -1.164 -12.829 1.00 98.69 168 THR A O 1
ATOM 1294 N N . ASN A 1 169 ? -1.426 0.645 -12.914 1.00 98.75 169 ASN A N 1
ATOM 1295 C CA . ASN A 1 169 ? -2.418 1.560 -12.346 1.00 98.75 169 ASN A CA 1
ATOM 1296 C C . ASN A 1 169 ? -3.668 1.703 -13.223 1.00 98.75 169 ASN A C 1
ATOM 1298 O O . ASN A 1 169 ? -4.780 1.723 -12.694 1.00 98.75 169 ASN A O 1
ATOM 1302 N N . SER A 1 170 ? -3.520 1.712 -14.553 1.00 98.69 170 SER A N 1
ATOM 1303 C CA . SER A 1 170 ? -4.665 1.685 -15.475 1.00 98.69 170 SER A CA 1
ATOM 1304 C C . SER A 1 170 ? -5.517 0.421 -15.294 1.00 98.69 170 SER A C 1
ATOM 1306 O O . SER A 1 170 ? -6.747 0.491 -15.231 1.00 98.69 170 SER A O 1
ATOM 1308 N N . ARG A 1 171 ? -4.877 -0.744 -15.143 1.00 98.56 171 ARG A N 1
ATOM 1309 C CA . ARG A 1 171 ? -5.563 -2.025 -14.913 1.00 98.56 171 ARG A CA 1
ATOM 1310 C C . ARG A 1 171 ? -6.218 -2.104 -13.536 1.00 98.56 171 ARG A C 1
ATOM 1312 O O . ARG A 1 171 ? -7.333 -2.613 -13.446 1.00 98.56 171 ARG A O 1
ATOM 1319 N N . ILE A 1 172 ? -5.577 -1.576 -12.493 1.00 98.75 172 ILE A N 1
ATOM 1320 C CA . ILE A 1 172 ? -6.170 -1.457 -11.151 1.00 98.75 172 ILE A CA 1
ATOM 1321 C C . ILE A 1 172 ? -7.420 -0.575 -11.200 1.00 98.75 172 ILE A C 1
ATOM 1323 O O . ILE A 1 172 ? -8.451 -0.966 -10.658 1.00 98.75 172 ILE A O 1
ATOM 1327 N N . PHE A 1 173 ? -7.361 0.572 -11.887 1.00 98.50 173 PHE A N 1
ATOM 1328 C CA . PHE A 1 173 ? -8.511 1.464 -12.043 1.00 98.50 173 PHE A CA 1
ATOM 1329 C C . PHE A 1 173 ? -9.685 0.760 -12.736 1.00 98.50 173 PHE A C 1
ATOM 1331 O O . PHE A 1 173 ? -10.788 0.729 -12.195 1.00 98.50 173 PHE A O 1
ATOM 1338 N N . ARG A 1 174 ? -9.439 0.120 -13.888 1.00 98.56 174 ARG A N 1
ATOM 1339 C CA . ARG A 1 174 ? -10.469 -0.645 -14.614 1.00 98.56 174 ARG A CA 1
ATOM 1340 C C . ARG A 1 174 ? -11.061 -1.757 -13.752 1.00 98.56 174 ARG A C 1
ATOM 1342 O O . ARG A 1 174 ? -12.279 -1.863 -13.657 1.00 98.56 174 ARG A O 1
ATOM 1349 N N . LEU A 1 175 ? -10.217 -2.528 -13.061 1.00 98.62 175 LEU A N 1
ATOM 1350 C CA . LEU A 1 175 ? -10.671 -3.580 -12.152 1.00 98.62 175 LEU A CA 1
ATOM 1351 C C . LEU A 1 175 ? -11.531 -3.016 -11.012 1.00 98.62 175 LEU A C 1
ATOM 1353 O O . LEU A 1 175 ? -12.536 -3.632 -10.656 1.00 98.62 175 LEU A O 1
ATOM 1357 N N . ALA A 1 176 ? -11.164 -1.857 -10.453 1.00 98.69 176 ALA A N 1
ATOM 1358 C CA . ALA A 1 176 ? -11.933 -1.198 -9.404 1.00 98.69 176 ALA A CA 1
ATOM 1359 C C . ALA A 1 176 ? -13.346 -0.836 -9.882 1.00 98.69 176 ALA A C 1
ATOM 1361 O O . ALA A 1 176 ? -14.326 -1.139 -9.197 1.00 98.69 176 ALA A O 1
ATOM 1362 N N . THR A 1 177 ? -13.449 -0.258 -11.084 1.00 98.50 177 THR A N 1
ATOM 1363 C CA . THR A 1 177 ? -14.720 0.076 -11.739 1.00 98.50 177 THR A CA 1
ATOM 1364 C C . THR A 1 177 ? -15.540 -1.176 -12.049 1.00 98.50 177 THR A C 1
ATOM 1366 O O . THR A 1 177 ? -16.685 -1.273 -11.613 1.00 98.50 177 THR A O 1
ATOM 1369 N N . GLU A 1 178 ? -14.950 -2.164 -12.730 1.00 98.44 178 GLU A N 1
ATOM 1370 C CA . GLU A 1 178 ? -15.602 -3.434 -13.089 1.00 98.44 178 GLU A CA 1
ATOM 1371 C C . GLU A 1 178 ? -16.161 -4.155 -11.863 1.00 98.44 178 GLU A C 1
ATOM 1373 O O . GLU A 1 178 ? -17.273 -4.683 -11.876 1.00 98.44 178 GLU A O 1
ATOM 1378 N N . ARG A 1 179 ? -15.377 -4.198 -10.782 1.00 98.38 179 ARG A N 1
ATOM 1379 C CA . ARG A 1 179 ? -15.768 -4.882 -9.553 1.00 98.38 179 ARG A CA 1
ATOM 1380 C C . ARG A 1 179 ? -16.588 -4.002 -8.629 1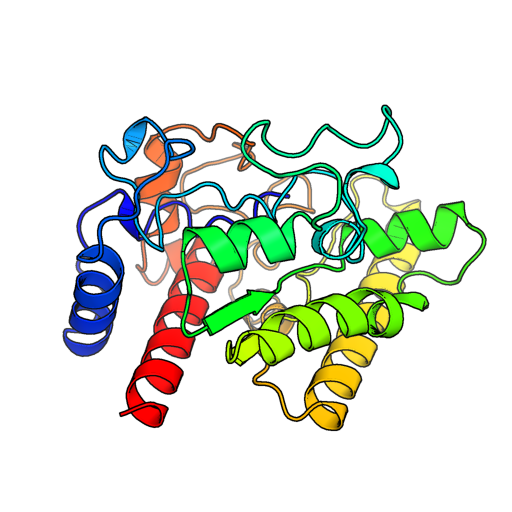.00 98.38 179 ARG A C 1
ATOM 1382 O O . ARG A 1 179 ? -17.120 -4.555 -7.673 1.00 98.38 179 ARG A O 1
ATOM 1389 N N . LYS A 1 180 ? -16.754 -2.704 -8.898 1.00 97.94 180 LYS A N 1
ATOM 1390 C CA . LYS A 1 180 ? -17.428 -1.741 -8.011 1.00 97.94 180 LYS A CA 1
ATOM 1391 C C . LYS A 1 180 ? -16.834 -1.778 -6.598 1.00 97.94 180 LYS A C 1
ATOM 1393 O O . LYS A 1 180 ? -17.536 -2.039 -5.622 1.00 97.94 180 LYS A O 1
ATOM 1398 N N . VAL A 1 181 ? -15.515 -1.632 -6.501 1.00 98.06 181 VAL A N 1
ATOM 1399 C CA . VAL A 1 181 ? -14.790 -1.572 -5.221 1.00 98.06 181 VAL A CA 1
ATOM 1400 C C . VAL A 1 181 ? -14.185 -0.180 -5.033 1.00 98.06 181 VAL A C 1
ATOM 1402 O O . VAL A 1 181 ? -13.776 0.428 -6.024 1.00 98.06 181 VAL A O 1
ATOM 1405 N N . PRO A 1 182 ? -14.115 0.348 -3.797 1.00 98.38 182 PRO A N 1
ATOM 1406 C CA . PRO A 1 182 ? -13.443 1.616 -3.539 1.00 98.38 182 PRO A CA 1
ATOM 1407 C C . PRO A 1 182 ? -11.986 1.602 -4.022 1.00 98.38 182 PRO A C 1
ATOM 1409 O O . PRO A 1 182 ? -11.298 0.584 -3.916 1.00 98.38 182 PRO A O 1
ATOM 1412 N N . LEU A 1 183 ? -11.516 2.748 -4.519 1.00 98.38 183 LEU A N 1
ATOM 1413 C CA . LEU A 1 183 ? -10.154 2.936 -5.016 1.00 98.38 183 LEU A CA 1
ATOM 1414 C C . LEU A 1 183 ? -9.496 4.150 -4.355 1.00 98.38 183 LEU A C 1
ATOM 1416 O O . LEU A 1 183 ? -10.028 5.258 -4.393 1.00 98.38 183 LEU A O 1
ATOM 1420 N N . ILE A 1 184 ? -8.293 3.948 -3.828 1.00 98.44 184 ILE A N 1
ATOM 1421 C CA . ILE A 1 184 ? -7.370 5.008 -3.434 1.00 98.44 184 ILE A CA 1
ATOM 1422 C C . ILE A 1 184 ? -6.411 5.255 -4.600 1.00 98.44 184 ILE A C 1
ATOM 1424 O O . ILE A 1 184 ? -5.628 4.384 -4.978 1.00 98.44 184 ILE A O 1
ATOM 1428 N N . ASN A 1 185 ? -6.431 6.463 -5.159 1.00 97.94 185 ASN A N 1
ATOM 1429 C CA . ASN A 1 185 ? -5.419 6.881 -6.129 1.00 97.94 185 ASN A CA 1
ATOM 1430 C C . ASN A 1 185 ? -4.175 7.403 -5.392 1.00 97.94 185 ASN A C 1
ATOM 1432 O O . ASN A 1 185 ? -3.929 8.609 -5.318 1.00 97.94 185 ASN A O 1
ATOM 1436 N N . LEU A 1 186 ? -3.429 6.478 -4.785 1.00 97.81 186 LEU A N 1
ATOM 1437 C CA . LEU A 1 186 ? -2.196 6.780 -4.064 1.00 97.81 186 LEU A CA 1
ATOM 1438 C C . LEU A 1 186 ? -1.130 7.369 -4.989 1.00 97.81 186 LEU A C 1
ATOM 1440 O O . LEU A 1 186 ? -0.467 8.308 -4.574 1.00 97.81 186 LEU A O 1
ATOM 1444 N N . TRP A 1 187 ? -1.014 6.895 -6.234 1.00 98.06 187 TRP A N 1
ATOM 1445 C CA . TRP A 1 187 ? -0.055 7.424 -7.207 1.00 98.06 187 TRP A CA 1
ATOM 1446 C C . TRP A 1 187 ? -0.213 8.939 -7.340 1.00 98.06 187 TRP A C 1
ATOM 1448 O O . TRP A 1 187 ? 0.735 9.680 -7.109 1.00 98.06 187 TRP A O 1
ATOM 1458 N N . ARG A 1 188 ? -1.449 9.413 -7.553 1.00 97.44 188 ARG A N 1
ATOM 1459 C CA . ARG A 1 188 ? -1.752 10.851 -7.616 1.00 97.44 188 ARG A CA 1
ATOM 1460 C C . ARG A 1 188 ? -1.491 11.571 -6.293 1.00 97.44 188 ARG A C 1
ATOM 1462 O O . ARG A 1 188 ? -1.129 12.742 -6.289 1.00 97.44 188 ARG A O 1
ATOM 1469 N N . GLY A 1 189 ? -1.701 10.890 -5.168 1.00 96.50 189 GLY A N 1
ATOM 1470 C CA . GLY A 1 189 ? -1.385 11.421 -3.843 1.00 96.50 189 GLY A CA 1
ATOM 1471 C C . GLY A 1 189 ? 0.111 11.630 -3.601 1.00 96.50 189 GLY A C 1
ATOM 1472 O O . GLY A 1 189 ? 0.451 12.376 -2.687 1.00 96.50 189 GLY A O 1
ATOM 1473 N N . LEU A 1 190 ? 0.970 10.990 -4.400 1.00 97.44 190 LEU A N 1
ATOM 1474 C CA . LEU A 1 190 ? 2.423 10.989 -4.251 1.00 97.44 190 LEU A CA 1
ATOM 1475 C C . LEU A 1 190 ? 3.163 11.741 -5.368 1.00 97.44 190 LEU A C 1
ATOM 1477 O O . LEU A 1 190 ? 4.255 12.241 -5.131 1.00 97.44 190 LEU A O 1
ATOM 1481 N N . THR A 1 191 ? 2.562 11.891 -6.549 1.00 96.00 191 THR A N 1
ATOM 1482 C CA . THR A 1 191 ? 3.135 12.645 -7.683 1.00 96.00 191 THR A CA 1
ATOM 1483 C C . THR A 1 191 ? 2.684 14.105 -7.747 1.00 96.00 191 THR A C 1
ATOM 1485 O O . THR A 1 191 ? 2.942 14.800 -8.727 1.00 96.00 191 THR A O 1
ATOM 1488 N N . GLY A 1 192 ? 1.983 14.588 -6.718 1.00 93.44 192 GLY A N 1
ATOM 1489 C CA . GLY A 1 192 ? 1.540 15.977 -6.643 1.00 93.44 192 GLY A CA 1
ATOM 1490 C C . GLY A 1 192 ? 2.687 16.970 -6.380 1.00 93.44 192 GLY A C 1
ATOM 1491 O O . GLY A 1 192 ? 3.730 16.583 -5.847 1.00 93.44 192 GLY A O 1
ATOM 1492 N N . PRO A 1 193 ? 2.486 18.266 -6.687 1.00 93.81 193 PRO A N 1
ATOM 1493 C CA . PRO A 1 193 ? 3.453 19.313 -6.370 1.00 93.81 193 PRO A CA 1
ATOM 1494 C C . PRO A 1 193 ? 3.833 19.332 -4.887 1.00 93.81 193 PRO A C 1
ATOM 1496 O O . PRO A 1 193 ? 2.989 19.138 -4.011 1.00 93.81 193 PRO A O 1
ATOM 1499 N N . GLY A 1 194 ? 5.111 19.591 -4.610 1.00 93.75 194 GLY A N 1
ATOM 1500 C CA . GLY A 1 194 ? 5.646 19.684 -3.251 1.00 93.75 194 GLY A CA 1
ATOM 1501 C C . GLY A 1 194 ? 6.017 18.345 -2.608 1.00 93.75 194 GLY A C 1
ATOM 1502 O O . GLY A 1 194 ? 6.658 18.361 -1.558 1.00 93.75 194 GLY A O 1
ATOM 1503 N N . MET A 1 195 ? 5.688 17.204 -3.223 1.00 97.50 195 MET A N 1
ATOM 1504 C CA . MET A 1 195 ? 6.152 15.895 -2.755 1.00 97.50 195 MET A CA 1
ATOM 1505 C C . MET A 1 195 ? 7.664 15.751 -2.956 1.00 97.50 195 MET A C 1
ATOM 1507 O O . MET A 1 195 ? 8.189 16.050 -4.027 1.00 97.50 195 MET A O 1
ATOM 1511 N N . ILE A 1 196 ? 8.363 15.278 -1.927 1.00 95.44 196 ILE A N 1
ATOM 1512 C CA . ILE A 1 196 ? 9.801 14.994 -1.990 1.00 95.44 196 ILE A CA 1
ATOM 1513 C C . ILE A 1 196 ? 9.978 13.637 -2.664 1.00 95.44 196 ILE A C 1
ATOM 1515 O O . ILE A 1 196 ? 9.365 12.665 -2.226 1.00 95.44 196 ILE A O 1
ATOM 1519 N N . ASN A 1 197 ? 10.780 13.577 -3.732 1.00 93.50 197 ASN A N 1
ATOM 1520 C CA . ASN A 1 197 ? 11.076 12.353 -4.494 1.00 93.50 197 ASN A CA 1
ATOM 1521 C C . ASN A 1 197 ? 9.821 11.553 -4.877 1.00 93.50 197 ASN A C 1
ATOM 1523 O O . ASN A 1 197 ? 9.801 10.329 -4.796 1.00 93.50 197 ASN A O 1
ATOM 1527 N N . GLN A 1 198 ? 8.725 12.249 -5.199 1.00 95.50 198 GLN A N 1
ATOM 1528 C CA . GLN A 1 198 ? 7.416 11.635 -5.457 1.00 95.50 198 GLN A CA 1
ATOM 1529 C C . GLN A 1 198 ? 6.951 10.675 -4.339 1.00 95.50 198 GLN A C 1
ATOM 1531 O O . GLN A 1 198 ? 6.291 9.665 -4.581 1.00 95.50 198 GLN A O 1
ATOM 1536 N N . GLY A 1 199 ? 7.321 10.977 -3.093 1.00 93.62 199 GLY A N 1
ATOM 1537 C CA . GLY A 1 199 ? 7.017 10.185 -1.909 1.00 93.62 199 GLY A CA 1
ATOM 1538 C C . GLY A 1 199 ? 7.911 8.961 -1.685 1.00 93.62 199 GLY A C 1
ATOM 1539 O O . GLY A 1 199 ? 7.634 8.207 -0.751 1.00 93.62 199 GLY A O 1
ATOM 1540 N N . LEU A 1 200 ? 8.953 8.749 -2.487 1.00 93.12 200 LEU A N 1
ATOM 1541 C CA . LEU A 1 200 ? 9.840 7.589 -2.391 1.00 93.12 200 LEU A CA 1
ATOM 1542 C C . LEU A 1 200 ? 11.033 7.833 -1.453 1.00 93.12 200 LEU A C 1
ATOM 1544 O O . LEU A 1 200 ? 11.436 8.973 -1.212 1.00 93.12 200 LEU A O 1
ATOM 1548 N N . SER A 1 201 ? 11.575 6.753 -0.891 1.00 90.19 201 SER A N 1
ATOM 1549 C CA . SER A 1 201 ? 12.882 6.728 -0.224 1.00 90.19 201 SER A CA 1
ATOM 1550 C C . SER A 1 201 ? 14.024 6.786 -1.242 1.00 90.19 201 SER A C 1
ATOM 1552 O O . SER A 1 201 ? 13.796 6.777 -2.451 1.00 90.19 201 SER A O 1
ATOM 1554 N N . ALA A 1 202 ? 15.262 6.848 -0.746 1.00 88.69 202 ALA A N 1
ATOM 1555 C CA . ALA A 1 202 ? 16.466 6.941 -1.573 1.00 88.69 202 ALA A CA 1
ATOM 1556 C C . ALA A 1 202 ? 16.641 5.768 -2.557 1.00 88.69 202 ALA A C 1
ATOM 1558 O O . ALA A 1 202 ? 17.237 5.943 -3.612 1.00 88.69 202 ALA A O 1
ATOM 1559 N N . ASP A 1 203 ? 16.074 4.598 -2.257 1.00 87.62 203 ASP A N 1
ATOM 1560 C CA . ASP A 1 203 ? 16.101 3.435 -3.152 1.00 87.62 203 ASP A CA 1
ATOM 1561 C C . ASP A 1 203 ? 15.145 3.540 -4.356 1.00 87.62 203 ASP A C 1
ATOM 1563 O O . ASP A 1 203 ? 15.108 2.641 -5.195 1.00 87.62 203 ASP A O 1
ATOM 1567 N N . GLY A 1 204 ? 14.312 4.586 -4.395 1.00 91.19 204 GLY A N 1
ATOM 1568 C CA . GLY A 1 204 ? 13.350 4.833 -5.461 1.00 91.19 204 GLY A CA 1
ATOM 1569 C C . GLY A 1 204 ? 12.220 3.802 -5.573 1.00 91.19 204 GLY A C 1
ATOM 1570 O O . GLY A 1 204 ? 11.491 3.801 -6.564 1.00 91.19 204 GLY A O 1
ATOM 1571 N N . LEU A 1 205 ? 12.024 2.943 -4.568 1.00 90.19 205 LEU A N 1
ATOM 1572 C CA . LEU A 1 205 ? 11.009 1.886 -4.587 1.00 90.19 205 LEU A CA 1
ATOM 1573 C C . LEU A 1 205 ? 10.098 1.921 -3.358 1.00 90.19 205 LEU A C 1
ATOM 1575 O O . LEU A 1 205 ? 8.879 1.766 -3.493 1.00 90.19 205 LEU A O 1
ATOM 1579 N N . HIS A 1 206 ? 10.654 2.097 -2.158 1.00 89.75 206 HIS A N 1
ATOM 1580 C CA . HIS A 1 206 ? 9.845 2.162 -0.940 1.00 89.75 206 HIS A CA 1
ATOM 1581 C C . HIS A 1 206 ? 9.350 3.584 -0.684 1.00 89.75 206 HIS A C 1
ATOM 1583 O O . HIS A 1 206 ? 9.851 4.562 -1.230 1.00 89.75 206 HIS A O 1
ATOM 1589 N N . LEU A 1 207 ? 8.298 3.710 0.128 1.00 92.19 207 LEU A N 1
ATOM 1590 C CA . LEU A 1 207 ? 7.790 5.021 0.516 1.00 92.19 207 LEU A CA 1
ATOM 1591 C C . LEU A 1 207 ? 8.713 5.649 1.559 1.00 92.19 207 LEU A C 1
ATOM 1593 O O . LEU A 1 207 ? 8.966 5.044 2.601 1.00 92.19 207 LEU A O 1
ATOM 1597 N N . GLY A 1 208 ? 9.126 6.888 1.312 1.00 91.38 208 GLY A N 1
ATOM 1598 C CA . GLY A 1 208 ? 9.923 7.665 2.249 1.00 91.38 208 GLY A CA 1
ATOM 1599 C C . GLY A 1 208 ? 9.134 8.011 3.511 1.00 91.38 208 GLY A C 1
ATOM 1600 O O . GLY A 1 208 ? 7.919 8.238 3.461 1.00 91.38 208 GLY A O 1
ATOM 1601 N N . VAL A 1 209 ? 9.838 8.076 4.638 1.00 92.31 209 VAL A N 1
ATOM 1602 C CA . VAL A 1 209 ? 9.317 8.505 5.942 1.00 92.31 209 VAL A CA 1
ATOM 1603 C C . VAL A 1 209 ? 10.061 9.777 6.345 1.00 92.31 209 VAL A C 1
ATOM 1605 O O . VAL A 1 209 ? 11.289 9.824 6.267 1.00 92.31 209 VAL A O 1
ATOM 1608 N N . ALA A 1 210 ? 9.329 10.812 6.755 1.00 92.44 210 ALA A N 1
ATOM 1609 C CA . ALA A 1 210 ? 9.934 12.062 7.210 1.00 92.44 210 ALA A CA 1
ATOM 1610 C C . ALA A 1 210 ? 10.891 11.804 8.388 1.00 92.44 210 ALA A C 1
ATOM 1612 O O . ALA A 1 210 ? 10.544 11.072 9.312 1.00 92.44 210 ALA A O 1
ATOM 1613 N N . GLY A 1 211 ? 12.105 12.359 8.342 1.00 89.31 211 GLY A N 1
ATOM 1614 C CA . GLY A 1 211 ? 13.107 12.192 9.406 1.00 89.31 211 GLY A CA 1
ATOM 1615 C C . GLY A 1 211 ? 13.751 10.801 9.518 1.00 89.31 211 GLY A C 1
ATOM 1616 O O . GLY A 1 211 ? 14.575 10.601 10.402 1.00 89.31 211 GLY A O 1
ATOM 1617 N N . ALA A 1 212 ? 13.418 9.846 8.641 1.00 85.75 212 ALA A N 1
ATOM 1618 C CA . ALA A 1 212 ? 13.994 8.495 8.665 1.00 85.75 212 ALA A CA 1
ATOM 1619 C C . ALA A 1 212 ? 15.275 8.337 7.823 1.00 85.75 212 ALA A C 1
ATOM 1621 O O . ALA A 1 212 ? 15.926 7.297 7.885 1.00 85.75 212 ALA A O 1
ATOM 1622 N N . GLY A 1 213 ? 15.629 9.336 7.007 1.00 76.62 213 GLY A N 1
ATOM 1623 C CA . GLY A 1 213 ? 16.758 9.245 6.077 1.00 76.62 213 GLY A CA 1
ATOM 1624 C C . GLY A 1 213 ? 16.601 8.091 5.080 1.00 76.62 213 GLY A C 1
ATOM 1625 O O . GLY A 1 213 ? 15.535 7.911 4.489 1.00 76.62 213 GLY A O 1
ATOM 1626 N N . GLU A 1 214 ? 17.665 7.306 4.913 1.00 66.06 214 GLU A N 1
ATOM 1627 C CA . GLU A 1 214 ? 17.706 6.115 4.051 1.00 66.06 214 GLU A CA 1
ATOM 1628 C C . GLU A 1 214 ? 17.160 4.850 4.731 1.00 66.06 214 GLU A C 1
ATOM 1630 O O . GLU A 1 214 ? 17.222 3.764 4.153 1.00 66.06 214 GLU A O 1
ATOM 1635 N N . ILE A 1 215 ? 16.626 4.952 5.958 1.00 64.00 215 ILE A N 1
ATOM 1636 C CA . ILE A 1 215 ? 16.080 3.788 6.656 1.00 64.00 215 ILE A CA 1
ATOM 1637 C C . ILE A 1 215 ? 14.874 3.269 5.880 1.00 64.00 215 ILE A C 1
ATOM 1639 O O . ILE A 1 215 ? 13.769 3.820 5.898 1.00 64.00 215 ILE A O 1
ATOM 1643 N N . MET A 1 216 ? 15.109 2.144 5.222 1.00 62.72 216 MET A N 1
ATOM 1644 C CA . MET A 1 216 ? 14.101 1.380 4.521 1.00 62.72 216 MET A CA 1
ATOM 1645 C C . MET A 1 216 ? 13.099 0.818 5.531 1.00 62.72 216 MET A C 1
ATOM 1647 O O . MET A 1 216 ? 13.515 0.217 6.527 1.00 62.72 216 MET A O 1
ATOM 1651 N N . PRO A 1 217 ? 11.782 0.930 5.285 1.00 58.53 217 PRO A N 1
ATOM 1652 C CA . PRO A 1 217 ? 10.791 0.190 6.052 1.00 58.53 217 PRO A CA 1
ATOM 1653 C C . PRO A 1 217 ? 10.988 -1.319 5.825 1.00 58.53 217 PRO A C 1
ATOM 1655 O O . PRO A 1 217 ? 10.408 -1.922 4.919 1.00 58.53 217 PRO A O 1
ATOM 1658 N N . SER A 1 218 ? 11.852 -1.932 6.631 1.00 60.03 218 SER A N 1
ATOM 1659 C CA . SER A 1 218 ? 12.152 -3.357 6.572 1.00 60.03 218 SER A CA 1
ATOM 1660 C C . SER A 1 218 ? 10.985 -4.167 7.155 1.00 60.03 218 SER A C 1
ATOM 1662 O O . SER A 1 218 ? 9.937 -3.627 7.536 1.00 60.03 218 SER A O 1
ATOM 1664 N N . LEU A 1 219 ? 11.120 -5.496 7.193 1.00 61.81 219 LEU A N 1
ATOM 1665 C CA . LEU A 1 219 ? 10.161 -6.317 7.932 1.00 61.81 219 LEU A CA 1
ATOM 1666 C C . LEU A 1 219 ? 10.163 -5.926 9.415 1.00 61.81 219 LEU A C 1
ATOM 1668 O O . LEU A 1 219 ? 9.093 -5.868 10.006 1.00 61.81 219 LEU A O 1
ATOM 1672 N N . ASP A 1 220 ? 11.310 -5.564 9.978 1.00 66.50 220 ASP A N 1
ATOM 1673 C CA . ASP A 1 220 ? 11.475 -5.135 11.366 1.00 66.50 220 ASP A CA 1
ATOM 1674 C C . ASP A 1 220 ? 12.002 -3.698 11.389 1.00 66.50 220 ASP A C 1
ATOM 1676 O O . ASP A 1 220 ? 13.199 -3.481 11.586 1.00 66.50 220 ASP A O 1
ATOM 1680 N N . PRO A 1 221 ? 11.138 -2.707 11.095 1.00 71.94 221 PRO A N 1
ATOM 1681 C CA . PRO A 1 221 ? 11.581 -1.329 11.006 1.00 71.94 221 PRO A CA 1
ATOM 1682 C C . PRO A 1 221 ? 12.039 -0.844 12.381 1.00 71.94 221 PRO A C 1
ATOM 1684 O O . PRO A 1 221 ? 11.495 -1.259 13.411 1.00 71.94 221 PRO A O 1
ATOM 1687 N N . ASP A 1 222 ? 12.999 0.079 12.375 1.00 79.38 222 ASP A N 1
ATOM 1688 C CA . ASP A 1 222 ? 13.427 0.773 13.583 1.00 79.38 222 ASP A CA 1
ATOM 1689 C C . ASP A 1 222 ? 12.197 1.331 14.338 1.00 79.38 222 ASP A C 1
ATOM 1691 O O . ASP A 1 222 ? 11.308 1.922 13.709 1.00 79.38 222 ASP A O 1
ATOM 1695 N N . PRO A 1 223 ? 12.094 1.162 15.672 1.00 81.56 223 PRO A N 1
ATOM 1696 C CA . PRO A 1 223 ? 10.940 1.623 16.443 1.00 81.56 223 PRO A CA 1
ATOM 1697 C C . PRO A 1 223 ? 10.602 3.118 16.311 1.00 81.56 223 PRO A C 1
ATOM 1699 O O . PRO A 1 223 ? 9.470 3.516 16.622 1.00 81.56 223 PRO A O 1
ATOM 1702 N N . SER A 1 224 ? 11.553 3.951 15.880 1.00 84.56 224 SER A N 1
ATOM 1703 C CA . SER A 1 224 ? 11.339 5.366 15.554 1.00 84.56 224 SER A CA 1
ATOM 1704 C C . SER A 1 224 ? 10.434 5.558 14.334 1.00 84.56 224 SER A C 1
ATOM 1706 O O . SER A 1 224 ? 9.605 6.470 14.337 1.00 84.56 224 SER A O 1
ATOM 1708 N N . ILE A 1 225 ? 10.476 4.653 13.346 1.00 86.56 225 ILE A N 1
ATOM 1709 C CA . ILE A 1 225 ? 9.649 4.693 12.125 1.00 86.56 225 ILE A CA 1
ATOM 1710 C C . ILE A 1 225 ? 8.158 4.681 12.466 1.00 86.56 225 ILE A C 1
ATOM 1712 O O . ILE A 1 225 ? 7.344 5.296 11.770 1.00 86.56 225 ILE A O 1
ATOM 1716 N N . PHE A 1 226 ? 7.776 4.029 13.567 1.00 85.75 226 PHE A N 1
ATOM 1717 C CA . PHE A 1 226 ? 6.401 4.056 14.056 1.00 85.75 226 PHE A CA 1
ATOM 1718 C C . PHE A 1 226 ? 5.958 5.471 14.429 1.00 85.75 226 PHE A C 1
ATOM 1720 O O . PHE A 1 226 ? 4.863 5.867 14.067 1.00 85.75 226 PHE A O 1
ATOM 1727 N N . THR A 1 227 ? 6.793 6.265 15.093 1.00 86.88 227 THR A N 1
ATOM 1728 C CA . THR A 1 227 ? 6.440 7.657 15.406 1.00 86.88 227 THR A CA 1
ATOM 1729 C C . THR A 1 227 ? 6.503 8.523 14.151 1.00 86.88 227 THR A C 1
ATOM 1731 O O . THR A 1 227 ? 5.532 9.201 13.814 1.00 86.88 227 THR A O 1
ATOM 1734 N N . LEU A 1 228 ? 7.615 8.433 13.421 1.00 90.81 228 LEU A N 1
ATOM 1735 C CA . LEU A 1 228 ? 7.909 9.283 12.271 1.00 90.81 228 LEU A CA 1
ATOM 1736 C C . LEU A 1 228 ? 6.888 9.129 11.142 1.00 90.81 228 LEU A C 1
ATOM 1738 O O . LEU A 1 228 ? 6.459 10.117 10.564 1.00 90.81 228 LEU A O 1
ATOM 1742 N N . SER A 1 229 ? 6.422 7.909 10.854 1.00 90.12 229 SER A N 1
ATOM 1743 C CA . SER A 1 229 ? 5.439 7.662 9.783 1.00 90.12 229 SER A CA 1
ATOM 1744 C C . SER A 1 229 ? 4.018 8.147 10.101 1.00 90.12 229 SER A C 1
ATOM 1746 O O . SER A 1 229 ? 3.135 8.082 9.238 1.00 90.12 229 SER A O 1
ATOM 1748 N N . THR A 1 230 ? 3.776 8.605 11.330 1.00 90.88 230 THR A N 1
ATOM 1749 C CA . THR A 1 230 ? 2.514 9.225 11.753 1.00 90.88 230 THR A CA 1
ATOM 1750 C C . THR A 1 230 ? 2.630 10.712 12.036 1.00 90.88 230 THR A C 1
ATOM 1752 O O . THR A 1 230 ? 1.633 11.318 12.402 1.00 90.88 230 THR A O 1
ATOM 1755 N N . ASP A 1 231 ? 3.790 11.323 11.813 1.00 92.88 231 ASP A N 1
ATOM 1756 C CA . ASP A 1 231 ? 3.870 12.777 11.748 1.00 92.88 231 ASP A CA 1
ATOM 1757 C C . ASP A 1 231 ? 3.026 13.269 10.557 1.00 92.88 231 ASP A C 1
ATOM 1759 O O . ASP A 1 231 ? 3.274 12.913 9.397 1.00 92.88 231 ASP A O 1
ATOM 1763 N N . PHE A 1 232 ? 1.973 14.029 10.859 1.00 94.75 232 PHE A N 1
ATOM 1764 C CA . PHE A 1 232 ? 1.058 14.596 9.870 1.00 94.75 232 PHE A CA 1
ATOM 1765 C C . PHE A 1 232 ? 1.179 16.119 9.766 1.00 94.75 232 PHE A C 1
ATOM 1767 O O . PHE A 1 232 ? 0.268 16.768 9.242 1.00 94.75 232 PHE A O 1
ATOM 1774 N N . SER A 1 233 ? 2.303 16.683 10.212 1.00 95.56 233 SER A N 1
ATOM 1775 C CA . SER A 1 233 ? 2.679 18.061 9.916 1.00 95.56 233 SER A CA 1
ATOM 1776 C C . SER A 1 233 ? 2.735 18.305 8.404 1.00 95.56 233 SER A C 1
ATOM 1778 O O . SER A 1 233 ? 2.921 17.392 7.591 1.00 95.56 233 SER A O 1
ATOM 1780 N N . ALA A 1 234 ? 2.560 19.565 7.996 1.00 95.25 234 ALA A N 1
ATOM 1781 C CA . ALA A 1 234 ? 2.587 19.936 6.582 1.00 95.25 234 ALA A CA 1
ATOM 1782 C C . ALA A 1 234 ? 3.910 19.542 5.900 1.00 95.25 234 ALA A C 1
ATOM 1784 O O . ALA A 1 234 ? 3.901 19.139 4.738 1.00 95.25 234 ALA A O 1
ATOM 1785 N N . GLU A 1 235 ? 5.022 19.616 6.635 1.00 95.81 235 GLU A N 1
ATOM 1786 C CA . GLU A 1 235 ? 6.342 19.200 6.174 1.00 95.81 235 GLU A CA 1
ATOM 1787 C C . GLU A 1 235 ? 6.427 17.680 6.002 1.00 95.81 235 GLU A C 1
ATOM 1789 O O . GLU A 1 235 ? 6.722 17.202 4.904 1.00 95.81 235 GLU A O 1
ATOM 1794 N N . ALA A 1 236 ? 6.075 16.906 7.033 1.00 95.62 236 ALA A N 1
ATOM 1795 C CA . ALA A 1 236 ? 6.159 15.451 6.980 1.00 95.62 236 ALA A CA 1
ATOM 1796 C C . ALA A 1 236 ? 5.236 14.839 5.912 1.00 95.62 236 ALA A C 1
ATOM 1798 O O . ALA A 1 236 ? 5.578 13.841 5.274 1.00 95.62 236 ALA A O 1
ATOM 1799 N N . LEU A 1 237 ? 4.088 15.468 5.634 1.00 96.56 237 LEU A N 1
ATOM 1800 C CA . LEU A 1 237 ? 3.156 15.043 4.583 1.00 96.56 237 LEU A CA 1
ATOM 1801 C C . LEU A 1 237 ? 3.693 15.190 3.151 1.00 96.56 237 LEU A C 1
ATOM 1803 O O . LEU A 1 237 ? 3.008 14.758 2.220 1.00 96.56 237 LEU A O 1
ATOM 1807 N N . ARG A 1 238 ? 4.895 15.748 2.963 1.00 97.06 238 ARG A N 1
ATOM 1808 C CA . ARG A 1 238 ? 5.631 15.727 1.689 1.00 97.06 238 ARG A CA 1
ATOM 1809 C C . ARG A 1 238 ? 6.346 14.392 1.436 1.00 97.06 238 ARG A C 1
ATOM 1811 O O . ARG A 1 238 ? 6.853 14.188 0.335 1.00 97.06 238 ARG A O 1
ATOM 1818 N N . HIS A 1 239 ? 6.362 13.485 2.418 1.00 95.38 239 HIS A N 1
ATOM 1819 C CA . HIS A 1 239 ? 6.910 12.128 2.321 1.00 95.38 239 HIS A CA 1
ATOM 1820 C C . HIS A 1 239 ? 5.804 11.080 2.138 1.00 95.38 239 HIS A C 1
ATOM 1822 O O . HIS A 1 239 ? 4.678 11.222 2.629 1.00 95.38 239 HIS A O 1
ATOM 1828 N N . GLY A 1 240 ? 6.107 9.999 1.415 1.00 94.69 240 GLY A N 1
ATOM 1829 C CA . GLY A 1 240 ? 5.070 9.096 0.924 1.00 94.69 240 GLY A CA 1
ATOM 1830 C C . GLY A 1 240 ? 4.404 8.242 1.992 1.00 94.69 240 GLY A C 1
ATOM 1831 O O . GLY A 1 240 ? 3.189 8.061 1.938 1.00 94.69 240 GLY A O 1
ATOM 1832 N N . ALA A 1 241 ? 5.140 7.743 2.987 1.00 93.50 241 ALA A N 1
ATOM 1833 C CA . ALA A 1 241 ? 4.567 6.908 4.038 1.00 93.50 241 ALA A CA 1
ATOM 1834 C C . ALA A 1 241 ? 3.621 7.718 4.936 1.00 93.50 241 ALA A C 1
ATOM 1836 O O . ALA A 1 241 ? 2.497 7.276 5.188 1.00 93.50 241 ALA A O 1
ATOM 1837 N N . ASN A 1 242 ? 4.042 8.924 5.331 1.00 94.19 242 ASN A N 1
ATOM 1838 C CA . ASN A 1 242 ? 3.250 9.902 6.078 1.00 94.19 242 ASN A CA 1
ATOM 1839 C C . ASN A 1 242 ? 1.958 10.249 5.325 1.00 94.19 242 ASN A C 1
ATOM 1841 O O . ASN A 1 242 ? 0.847 10.079 5.840 1.00 94.19 242 ASN A O 1
ATOM 1845 N N . ARG A 1 243 ? 2.089 10.645 4.051 1.00 95.75 243 ARG A N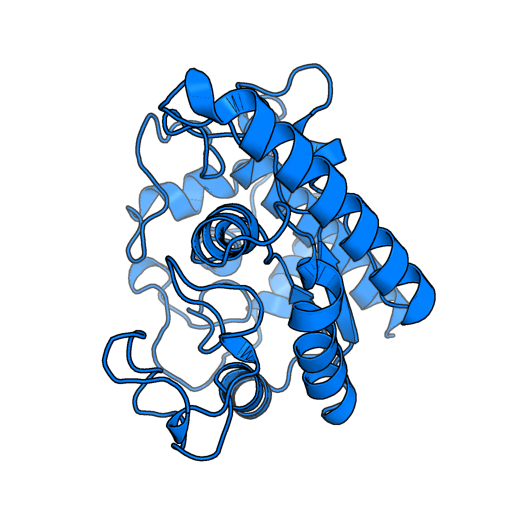 1
ATOM 1846 C CA . ARG A 1 243 ? 0.957 10.977 3.179 1.00 95.75 243 ARG A CA 1
ATOM 1847 C C . ARG A 1 243 ? 0.002 9.795 3.005 1.00 95.75 243 ARG A C 1
ATOM 1849 O O . ARG A 1 243 ? -1.212 9.959 3.147 1.00 95.75 243 ARG A O 1
ATOM 1856 N N . ARG A 1 244 ? 0.532 8.599 2.733 1.00 95.25 244 ARG A N 1
ATOM 1857 C CA . ARG A 1 244 ? -0.238 7.355 2.576 1.00 95.25 244 ARG A CA 1
ATOM 1858 C C . ARG A 1 244 ? -1.008 7.013 3.843 1.00 95.25 244 ARG A C 1
ATOM 1860 O O . ARG A 1 244 ? -2.181 6.665 3.741 1.00 95.25 244 ARG A O 1
ATOM 1867 N N . ASN A 1 245 ? -0.389 7.126 5.018 1.00 94.31 245 ASN A N 1
ATOM 1868 C CA . ASN A 1 245 ? -1.041 6.836 6.296 1.00 94.31 245 ASN A CA 1
ATOM 1869 C C . ASN A 1 245 ? -2.218 7.791 6.553 1.00 94.31 245 ASN A C 1
ATOM 1871 O O . ASN A 1 245 ? -3.301 7.341 6.936 1.00 94.31 245 ASN A O 1
ATOM 1875 N N . LEU A 1 246 ? -2.062 9.086 6.256 1.00 95.50 246 LEU A N 1
ATOM 1876 C CA . LEU A 1 246 ? -3.163 10.045 6.370 1.00 95.50 246 LEU A CA 1
ATOM 1877 C C . LEU A 1 246 ? -4.280 9.782 5.342 1.00 95.50 246 LEU A C 1
ATOM 1879 O O . LEU A 1 246 ? -5.460 9.825 5.695 1.00 95.50 246 LEU A O 1
ATOM 1883 N N . ILE A 1 247 ? -3.937 9.495 4.079 1.00 96.31 247 ILE A N 1
ATOM 1884 C CA . ILE A 1 247 ? -4.914 9.138 3.031 1.00 96.31 247 ILE A CA 1
ATOM 1885 C C . ILE A 1 247 ? -5.690 7.882 3.427 1.00 96.31 247 ILE A C 1
ATOM 1887 O O . ILE A 1 247 ? -6.916 7.849 3.295 1.00 96.31 247 ILE A O 1
ATOM 1891 N N . PHE A 1 248 ? -4.994 6.872 3.946 1.00 95.31 248 PHE A N 1
ATOM 1892 C CA . PHE A 1 248 ? -5.605 5.655 4.459 1.00 95.31 248 PHE A CA 1
ATOM 1893 C C . PHE A 1 248 ? -6.613 5.983 5.563 1.00 95.31 248 PHE A C 1
ATOM 1895 O O . PHE A 1 248 ? -7.769 5.577 5.471 1.00 95.31 248 PHE A O 1
ATOM 1902 N N . LEU A 1 249 ? -6.212 6.754 6.580 1.00 95.06 249 LEU A N 1
ATOM 1903 C CA . LEU A 1 249 ? -7.076 7.056 7.723 1.00 95.06 249 LEU A CA 1
ATOM 1904 C C . LEU A 1 249 ? -8.311 7.866 7.305 1.00 95.06 249 LEU A C 1
ATOM 1906 O O . LEU A 1 249 ? -9.418 7.599 7.773 1.00 95.06 249 LEU A O 1
ATOM 1910 N N . LYS A 1 250 ? -8.145 8.811 6.371 1.00 96.94 250 LYS A N 1
ATOM 1911 C CA . LYS A 1 250 ? -9.261 9.550 5.759 1.00 96.94 250 LYS A CA 1
ATOM 1912 C C . LYS A 1 250 ? -10.197 8.624 4.982 1.00 96.94 250 LYS A C 1
ATOM 1914 O O . LYS A 1 250 ? -11.412 8.750 5.107 1.00 96.94 250 LYS A O 1
ATOM 1919 N N . SER A 1 251 ? -9.646 7.676 4.227 1.00 96.94 251 SER A N 1
ATOM 1920 C CA . SER A 1 251 ? -10.427 6.689 3.471 1.00 96.94 251 SER A CA 1
ATOM 1921 C C . SER A 1 251 ? -11.212 5.772 4.409 1.00 96.94 251 SER A C 1
ATOM 1923 O O . SER A 1 251 ? -12.414 5.590 4.230 1.00 96.94 251 SER A O 1
ATOM 1925 N N . LEU A 1 252 ? -10.573 5.274 5.471 1.00 95.69 252 LEU A N 1
ATOM 1926 C CA . LEU A 1 252 ? -11.228 4.481 6.510 1.00 95.69 252 LEU A CA 1
ATOM 1927 C C . LEU A 1 252 ? -12.359 5.262 7.190 1.00 95.69 252 LEU A C 1
ATOM 1929 O O . LEU A 1 252 ? -13.423 4.704 7.420 1.00 95.69 252 LEU A O 1
ATOM 1933 N N . ALA A 1 253 ? -12.174 6.556 7.460 1.00 96.50 253 ALA A N 1
ATOM 1934 C CA . ALA A 1 253 ? -13.219 7.397 8.041 1.00 96.50 253 ALA A CA 1
ATOM 1935 C C . ALA A 1 253 ? -14.437 7.584 7.117 1.00 96.50 253 ALA A C 1
ATOM 1937 O O . ALA A 1 253 ? -15.563 7.714 7.595 1.00 96.50 253 ALA A O 1
ATOM 1938 N N . VAL A 1 254 ? -14.241 7.614 5.796 1.00 96.81 254 VAL A N 1
ATOM 1939 C CA . VAL A 1 254 ? -15.352 7.628 4.829 1.00 96.81 254 VAL A CA 1
ATOM 1940 C C . VAL A 1 254 ? -16.091 6.288 4.853 1.00 96.81 254 VAL A C 1
ATOM 1942 O O . VAL A 1 254 ? -17.312 6.274 4.985 1.00 96.81 254 VAL A O 1
ATOM 1945 N N . LEU A 1 255 ? -15.357 5.175 4.815 1.00 95.81 255 LEU A N 1
ATOM 1946 C CA . LEU A 1 255 ? -15.921 3.822 4.816 1.00 95.81 255 LEU A CA 1
ATOM 1947 C C . LEU A 1 255 ? -16.654 3.474 6.125 1.00 95.81 255 LEU A C 1
ATOM 1949 O O . LEU A 1 255 ? -17.755 2.928 6.094 1.00 95.81 255 LEU A O 1
ATOM 1953 N N . ASP A 1 256 ? -16.092 3.840 7.280 1.00 93.94 256 ASP A N 1
ATOM 1954 C CA . ASP A 1 256 ? -16.714 3.632 8.599 1.00 93.94 256 ASP A CA 1
ATOM 1955 C C . ASP A 1 256 ? -18.005 4.439 8.772 1.00 93.94 256 ASP A C 1
ATOM 1957 O O . ASP A 1 256 ? -18.865 4.057 9.556 1.00 93.94 256 ASP A O 1
ATOM 1961 N N . ARG A 1 257 ? -18.158 5.562 8.062 1.00 94.31 257 ARG A N 1
ATOM 1962 C CA . ARG A 1 257 ? -19.414 6.323 8.067 1.00 94.31 257 ARG A CA 1
ATOM 1963 C C . ARG A 1 257 ? -20.467 5.708 7.155 1.00 94.31 257 ARG A C 1
ATOM 1965 O O . ARG A 1 257 ? -21.627 5.718 7.525 1.00 94.31 257 ARG A O 1
ATOM 1972 N N . ALA A 1 258 ? -20.066 5.169 6.006 1.00 92.06 258 ALA A N 1
ATOM 1973 C CA . ALA A 1 258 ? -20.979 4.552 5.040 1.00 92.06 258 ALA A CA 1
ATOM 1974 C C . ALA A 1 258 ? -21.469 3.145 5.440 1.00 92.06 258 ALA A C 1
ATOM 1976 O O . ALA A 1 258 ? -22.329 2.588 4.769 1.00 92.06 258 ALA A O 1
ATOM 1977 N N . SER A 1 259 ? -20.885 2.550 6.484 1.00 85.81 259 SER A N 1
ATOM 1978 C CA . SER A 1 259 ? -21.215 1.205 6.988 1.00 85.81 259 SER A CA 1
ATOM 1979 C C . SER A 1 259 ? -22.012 1.215 8.297 1.00 85.81 259 SER A C 1
ATOM 1981 O O . SER A 1 259 ? -22.247 0.152 8.871 1.00 85.81 259 SER A O 1
ATOM 1983 N N . ARG A 1 260 ? -22.384 2.403 8.782 1.00 79.12 260 ARG A N 1
ATOM 1984 C CA . ARG A 1 260 ? -23.317 2.604 9.895 1.00 79.12 260 ARG A CA 1
ATOM 1985 C C . ARG A 1 260 ? -24.703 2.862 9.336 1.00 79.12 260 ARG A C 1
ATOM 1987 O O . ARG A 1 260 ? -25.655 2.419 10.003 1.00 79.12 260 ARG A O 1
#